Protein AF-A0A8J9SER1-F1 (afdb_monomer_lite)

pLDDT: mean 88.82, std 15.2, range [39.0, 98.69]

InterPro domains:
  IPR000594 THIF-type NAD/FAD binding fold [PF00899] (1-180)
  IPR035985 Ubiquitin-activating enzyme-like [SSF69572] (1-204)
  IPR045886 ThiF/MoeB/HesA family [PTHR43267] (1-206)

Structure (mmCIF, N/CA/C/O backbone):
data_AF-A0A8J9SER1-F1
#
_entry.id   AF-A0A8J9SER1-F1
#
loop_
_atom_site.group_PDB
_atom_site.id
_atom_site.type_symbol
_atom_site.label_atom_id
_atom_site.label_alt_id
_atom_site.label_comp_id
_atom_site.label_asym_id
_atom_site.label_entity_id
_atom_site.label_seq_id
_atom_site.pdbx_PDB_ins_code
_atom_site.Cartn_x
_atom_site.Cartn_y
_atom_site.Cartn_z
_atom_site.occupancy
_atom_site.B_iso_or_equiv
_atom_site.auth_seq_id
_atom_site.auth_comp_id
_atom_site.auth_asym_id
_atom_site.auth_atom_id
_atom_site.pdbx_PDB_model_num
ATOM 1 N N . ASP A 1 1 ? 3.839 -9.827 12.792 1.00 89.50 1 ASP A N 1
ATOM 2 C CA . ASP A 1 1 ? 4.914 -8.977 13.345 1.00 89.50 1 ASP A CA 1
ATOM 3 C C . ASP A 1 1 ? 4.554 -8.357 14.676 1.00 89.50 1 ASP A C 1
ATOM 5 O O . ASP A 1 1 ? 3.463 -7.801 14.823 1.00 89.50 1 ASP A O 1
ATOM 9 N N . ASP A 1 2 ? 5.548 -8.320 15.556 1.00 94.25 2 ASP A N 1
ATOM 10 C CA . ASP A 1 2 ? 5.519 -7.554 16.798 1.00 94.25 2 ASP A CA 1
ATOM 11 C C . ASP A 1 2 ? 6.187 -6.185 16.629 1.00 94.25 2 ASP A C 1
ATOM 13 O O . ASP A 1 2 ? 6.952 -5.936 15.691 1.00 94.25 2 ASP A O 1
ATOM 17 N N . ILE A 1 3 ? 5.876 -5.272 17.542 1.00 95.19 3 ILE A N 1
ATOM 18 C CA . ILE A 1 3 ? 6.452 -3.934 17.604 1.00 95.19 3 ILE A CA 1
ATOM 19 C C . ILE A 1 3 ? 7.896 -4.039 18.094 1.00 95.19 3 ILE A C 1
ATOM 21 O O . ILE A 1 3 ? 8.156 -4.447 19.226 1.00 95.19 3 ILE A O 1
ATOM 25 N N . CYS A 1 4 ? 8.843 -3.606 17.264 1.00 94.12 4 CYS A N 1
ATOM 26 C CA . CYS A 1 4 ? 10.255 -3.511 17.617 1.00 94.12 4 CYS A CA 1
ATOM 27 C C . CYS A 1 4 ? 10.642 -2.058 17.920 1.00 94.12 4 CYS A C 1
ATOM 29 O O . CYS A 1 4 ? 10.123 -1.125 17.305 1.00 94.12 4 CYS A O 1
ATOM 31 N N . ILE A 1 5 ? 11.617 -1.851 18.810 1.00 93.69 5 ILE A N 1
ATOM 32 C CA . ILE A 1 5 ? 12.165 -0.517 19.103 1.00 93.69 5 ILE A CA 1
ATOM 33 C C . ILE A 1 5 ? 12.707 0.183 17.846 1.00 93.69 5 ILE A C 1
ATOM 35 O O . ILE A 1 5 ? 12.578 1.401 17.713 1.00 93.69 5 ILE A O 1
ATOM 39 N N . SER A 1 6 ? 13.220 -0.574 16.869 1.00 90.00 6 SER A N 1
ATOM 40 C CA . SER A 1 6 ? 13.698 -0.020 15.597 1.00 90.00 6 SER A CA 1
ATOM 41 C C . SER A 1 6 ? 12.588 0.594 14.736 1.00 90.00 6 SER A C 1
ATOM 43 O O . SER A 1 6 ? 12.873 1.334 13.800 1.00 90.00 6 SER A O 1
ATOM 45 N N . ASN A 1 7 ? 11.312 0.337 15.040 1.00 94.00 7 ASN A N 1
ATOM 46 C CA . ASN A 1 7 ? 10.175 0.898 14.309 1.00 94.00 7 ASN A CA 1
ATOM 47 C C . ASN A 1 7 ? 9.866 2.363 14.684 1.00 94.00 7 ASN A C 1
ATOM 49 O O . ASN A 1 7 ? 9.121 3.028 13.961 1.00 94.00 7 ASN A O 1
ATOM 53 N N . THR A 1 8 ? 10.458 2.876 15.771 1.00 94.00 8 THR A N 1
ATOM 54 C CA . THR A 1 8 ? 10.171 4.199 16.367 1.00 94.00 8 THR A CA 1
ATOM 55 C C . THR A 1 8 ? 10.250 5.352 15.367 1.00 94.00 8 THR A C 1
ATOM 57 O O . THR A 1 8 ? 9.472 6.298 15.426 1.00 94.00 8 THR A O 1
ATOM 60 N N . ASN A 1 9 ? 11.160 5.278 14.397 1.00 91.56 9 ASN A N 1
ATOM 61 C CA . ASN A 1 9 ? 11.371 6.346 13.422 1.00 91.56 9 ASN A CA 1
ATOM 62 C C . ASN A 1 9 ? 10.300 6.427 12.316 1.00 91.56 9 ASN A C 1
ATOM 64 O O . ASN A 1 9 ? 10.379 7.335 11.486 1.00 91.56 9 ASN A O 1
ATOM 68 N N . ARG A 1 10 ? 9.357 5.473 12.230 1.00 93.94 10 ARG A N 1
ATOM 69 C CA . ARG A 1 10 ? 8.456 5.353 11.065 1.00 93.94 10 ARG A CA 1
ATOM 70 C C . ARG A 1 10 ? 7.082 4.725 11.305 1.00 93.94 10 ARG A C 1
ATOM 72 O O . ARG A 1 10 ? 6.280 4.719 10.378 1.00 93.94 10 ARG A O 1
ATOM 79 N N . GLN A 1 11 ? 6.797 4.166 12.482 1.00 96.50 11 GLN A N 1
ATOM 80 C CA . GLN A 1 11 ? 5.533 3.460 12.740 1.00 96.50 11 GLN A CA 1
ATOM 81 C C . GLN A 1 11 ? 4.790 4.077 13.925 1.00 96.50 11 GLN A C 1
ATOM 83 O O . GLN A 1 11 ? 5.311 4.161 15.031 1.00 96.50 11 GLN A O 1
ATOM 88 N N . VAL A 1 12 ? 3.546 4.499 13.684 1.00 96.75 12 VAL A N 1
ATOM 89 C CA . VAL A 1 12 ? 2.734 5.277 14.639 1.00 96.75 12 VAL A CA 1
ATOM 90 C C . VAL A 1 12 ? 2.366 4.513 15.917 1.00 96.75 12 VAL A C 1
ATOM 92 O O . VAL A 1 12 ? 2.086 5.129 16.940 1.00 96.75 12 VAL A O 1
ATOM 95 N N . HIS A 1 13 ? 2.358 3.181 15.870 1.00 95.94 13 HIS A N 1
ATOM 96 C CA . HIS A 1 13 ? 2.043 2.326 17.017 1.00 95.94 13 HIS A CA 1
ATOM 97 C C . HIS A 1 13 ? 3.242 2.103 17.953 1.00 95.94 13 HIS A C 1
ATOM 99 O O . HIS A 1 13 ? 3.093 1.466 18.992 1.00 95.94 13 HIS A O 1
ATOM 105 N N . THR A 1 14 ? 4.441 2.574 17.595 1.00 96.19 14 THR A N 1
ATOM 106 C CA . THR A 1 14 ? 5.655 2.339 18.382 1.00 96.19 14 THR A CA 1
ATOM 107 C C . THR A 1 14 ? 5.843 3.430 19.430 1.00 96.19 14 THR A C 1
ATOM 109 O O . THR A 1 14 ? 6.300 4.529 19.132 1.00 96.19 14 THR A O 1
ATOM 112 N N . LEU A 1 15 ? 5.516 3.093 20.674 1.00 95.94 15 LEU A N 1
ATOM 113 C CA . LEU A 1 15 ? 5.763 3.877 21.878 1.00 95.94 15 LEU A CA 1
ATOM 114 C C . LEU A 1 15 ? 6.632 3.048 22.831 1.00 95.94 15 LEU A C 1
ATOM 116 O O . LEU A 1 15 ? 6.725 1.826 22.701 1.00 95.94 15 LEU A O 1
ATOM 120 N N . SER A 1 16 ? 7.249 3.694 23.821 1.00 93.31 16 SER A N 1
ATOM 121 C CA . SER A 1 16 ? 8.116 3.013 24.796 1.00 93.31 16 SER A CA 1
ATOM 122 C C . SER A 1 16 ? 7.413 1.860 25.524 1.00 93.31 16 SER A C 1
ATOM 124 O O . SER A 1 16 ? 8.043 0.852 25.825 1.00 93.31 16 SER A O 1
ATOM 126 N N . ASN A 1 17 ? 6.105 1.975 25.760 1.00 95.88 17 ASN A N 1
ATOM 127 C CA . ASN A 1 17 ? 5.286 0.983 26.457 1.00 95.88 17 ASN A CA 1
ATOM 128 C C . ASN A 1 17 ? 4.594 -0.048 25.540 1.00 95.88 17 ASN A C 1
ATOM 130 O O . ASN A 1 17 ? 3.893 -0.923 26.054 1.00 95.88 17 ASN A O 1
ATOM 134 N N . THR A 1 18 ? 4.750 0.048 24.214 1.00 96.81 18 THR A N 1
ATOM 135 C CA . THR A 1 18 ? 4.115 -0.875 23.249 1.00 96.81 18 THR A CA 1
ATOM 136 C C . THR A 1 18 ? 5.095 -1.851 22.597 1.00 96.81 18 THR A C 1
ATOM 138 O O . THR A 1 18 ? 4.665 -2.773 21.905 1.00 96.81 18 THR A O 1
ATOM 141 N N . VAL A 1 19 ? 6.404 -1.704 22.833 1.00 96.75 19 VAL A N 1
ATOM 142 C CA . VAL A 1 19 ? 7.432 -2.636 22.337 1.00 96.75 19 VAL A CA 1
ATOM 143 C C . VAL A 1 19 ? 7.143 -4.065 22.815 1.00 96.75 19 VAL A C 1
ATOM 145 O O . VAL A 1 19 ? 6.830 -4.288 23.981 1.00 96.75 19 VAL A O 1
ATOM 148 N N . GLY A 1 20 ? 7.243 -5.031 21.897 1.00 95.88 20 GLY A N 1
ATOM 149 C CA . GLY A 1 20 ? 6.945 -6.447 22.135 1.00 95.88 20 GLY A CA 1
ATOM 150 C C . GLY A 1 20 ? 5.471 -6.834 21.969 1.00 95.88 20 GLY A C 1
ATOM 151 O O . GLY A 1 20 ? 5.161 -8.020 21.986 1.00 95.88 20 GLY A O 1
ATOM 152 N N . ARG A 1 21 ? 4.553 -5.875 21.781 1.00 96.81 21 ARG A N 1
ATOM 153 C CA . ARG A 1 21 ? 3.143 -6.173 21.474 1.00 96.81 21 ARG A CA 1
ATOM 154 C C . ARG A 1 21 ? 2.949 -6.458 19.987 1.00 96.81 21 ARG A C 1
ATOM 156 O O . ARG A 1 21 ? 3.699 -5.954 19.153 1.00 96.81 21 ARG A O 1
ATOM 163 N N . MET A 1 22 ? 1.889 -7.187 19.641 1.00 97.19 22 MET A N 1
ATOM 164 C CA . MET A 1 22 ? 1.502 -7.410 18.244 1.00 97.19 22 MET A CA 1
ATOM 165 C C . MET A 1 22 ? 1.066 -6.099 17.577 1.00 97.19 22 MET A C 1
ATOM 167 O O . MET A 1 22 ? 0.197 -5.389 18.092 1.00 97.19 22 MET A O 1
ATOM 171 N N . LYS A 1 23 ? 1.611 -5.802 16.387 1.00 97.69 23 LYS A N 1
ATOM 172 C CA . LYS A 1 23 ? 1.297 -4.559 15.651 1.00 97.69 23 LYS A CA 1
ATOM 173 C C . LYS A 1 23 ? -0.202 -4.405 15.378 1.00 97.69 23 LYS A C 1
ATOM 175 O O . LYS A 1 23 ? -0.749 -3.313 15.506 1.00 97.69 23 LYS A O 1
ATOM 180 N N . ILE A 1 24 ? -0.863 -5.499 14.999 1.00 97.50 24 ILE A N 1
ATOM 181 C CA . ILE A 1 24 ? -2.282 -5.498 14.615 1.00 97.50 24 ILE A CA 1
ATOM 182 C C . ILE A 1 24 ? -3.210 -5.208 15.804 1.00 97.50 24 ILE A C 1
ATOM 184 O O . ILE A 1 24 ? -4.196 -4.491 15.644 1.00 97.50 24 ILE A O 1
ATOM 188 N N . GLU A 1 25 ? -2.860 -5.687 16.999 1.00 98.00 25 GLU A N 1
ATOM 189 C CA . GLU A 1 25 ? -3.638 -5.456 18.220 1.00 98.00 25 GLU A CA 1
ATOM 190 C C . GLU A 1 25 ? -3.506 -4.005 18.692 1.00 98.00 25 GLU A C 1
ATOM 192 O O . GLU A 1 25 ? -4.505 -3.346 18.984 1.00 98.00 25 GLU A O 1
ATOM 197 N N . GLU A 1 26 ? -2.286 -3.460 18.689 1.00 98.00 26 GLU A N 1
ATOM 198 C CA . GLU A 1 26 ? -2.054 -2.061 19.068 1.00 98.00 26 GLU A CA 1
ATOM 199 C C . GLU A 1 26 ? -2.745 -1.098 18.087 1.00 98.00 26 GLU A C 1
ATOM 201 O O . GLU A 1 26 ? -3.361 -0.110 18.492 1.00 98.00 26 GLU A O 1
ATOM 206 N N . MET A 1 27 ? -2.741 -1.423 16.788 1.00 98.06 27 MET A N 1
ATOM 207 C CA . MET A 1 27 ? -3.492 -0.656 15.794 1.00 98.06 27 MET A CA 1
ATOM 208 C C . MET A 1 27 ? -5.009 -0.758 15.986 1.00 98.06 27 MET A C 1
ATOM 210 O O . MET A 1 27 ? -5.686 0.259 15.840 1.00 98.06 27 MET A O 1
ATOM 214 N N . LYS A 1 28 ? -5.558 -1.925 16.352 1.00 98.31 28 LYS A N 1
ATOM 215 C CA . LYS A 1 28 ? -6.987 -2.054 16.691 1.00 98.31 28 LYS A CA 1
ATOM 216 C C . LYS A 1 28 ? -7.359 -1.187 17.882 1.00 98.31 28 LYS A C 1
ATOM 218 O O . LYS A 1 28 ? -8.317 -0.426 17.789 1.00 98.31 28 LYS A O 1
ATOM 223 N N . SER A 1 29 ? -6.589 -1.278 18.965 1.00 98.00 29 SER A N 1
ATOM 224 C CA . SER A 1 29 ? -6.787 -0.467 20.169 1.00 98.00 29 SER A CA 1
ATOM 225 C C . SER A 1 29 ? -6.815 1.024 19.824 1.00 98.00 29 SER A C 1
ATOM 227 O O . SER A 1 29 ? -7.760 1.735 20.164 1.00 98.00 29 SER A O 1
ATOM 229 N N . ARG A 1 30 ? -5.841 1.481 19.026 1.00 98.12 30 ARG A N 1
ATOM 230 C CA . ARG A 1 30 ? -5.788 2.863 18.540 1.00 98.12 30 ARG A CA 1
ATOM 231 C C . ARG A 1 30 ? -7.012 3.247 17.703 1.00 98.12 30 ARG A C 1
ATOM 233 O O . ARG A 1 30 ? -7.550 4.330 17.905 1.00 98.12 30 ARG A O 1
ATOM 240 N N . LEU A 1 31 ? -7.438 2.404 16.760 1.00 98.19 31 LEU A N 1
ATOM 241 C CA . LEU A 1 31 ? -8.596 2.679 15.900 1.00 98.19 31 LEU A CA 1
ATOM 242 C C . LEU A 1 31 ? -9.898 2.781 16.705 1.00 98.19 31 LEU A C 1
ATOM 244 O O . LEU A 1 31 ? -10.676 3.699 16.465 1.00 98.19 31 LEU A O 1
ATOM 248 N N . LEU A 1 32 ? -10.102 1.899 17.686 1.00 98.38 32 LEU A N 1
ATOM 249 C CA . LEU A 1 32 ? -11.264 1.950 18.581 1.00 98.38 32 LEU A CA 1
ATOM 250 C C . LEU A 1 32 ? -11.212 3.152 19.533 1.00 98.38 32 LEU A C 1
ATOM 252 O O . LEU A 1 32 ? -12.251 3.713 19.863 1.00 98.38 32 LEU A O 1
ATOM 256 N N . GLY A 1 33 ? -10.013 3.602 19.914 1.00 98.12 33 GLY A N 1
ATOM 257 C CA . GLY A 1 33 ? -9.829 4.866 20.631 1.00 98.12 33 GLY A CA 1
ATOM 258 C C . GLY A 1 33 ? -10.170 6.110 19.797 1.00 98.12 33 GLY A C 1
ATOM 259 O O . GLY A 1 33 ? -10.470 7.154 20.367 1.00 98.12 33 GLY A O 1
ATOM 260 N N . ILE A 1 34 ? -10.138 6.013 18.462 1.00 98.25 34 ILE A N 1
ATOM 261 C CA . ILE A 1 34 ? -10.552 7.087 17.542 1.00 98.25 34 ILE A CA 1
ATOM 262 C C . ILE A 1 34 ? -12.061 7.026 17.279 1.00 98.25 34 ILE A C 1
ATOM 264 O O . ILE A 1 34 ? -12.731 8.055 17.306 1.00 98.25 34 ILE A O 1
ATOM 268 N N . ASN A 1 35 ? -12.587 5.835 16.990 1.00 98.38 35 ASN A N 1
ATOM 269 C CA . ASN A 1 35 ? -14.005 5.602 16.751 1.00 98.38 35 ASN A CA 1
ATOM 270 C C . ASN A 1 35 ? -14.423 4.246 17.352 1.00 98.38 35 ASN A C 1
ATOM 272 O O . ASN A 1 35 ? -14.141 3.211 16.737 1.00 98.38 35 ASN A O 1
ATOM 276 N N . PRO A 1 36 ? -15.117 4.240 18.505 1.00 98.19 36 PRO A N 1
ATOM 277 C CA . PRO A 1 36 ? -15.569 3.013 19.163 1.00 98.19 36 PRO A CA 1
ATOM 278 C C . PRO A 1 36 ? -16.525 2.162 18.321 1.00 98.19 36 PRO A C 1
ATOM 280 O O . PRO A 1 36 ? -16.550 0.944 18.479 1.00 98.19 36 PRO A O 1
ATOM 283 N N . ASP A 1 37 ? -17.262 2.780 17.395 1.00 98.31 37 ASP A N 1
ATOM 284 C CA . ASP A 1 37 ? -18.238 2.097 16.538 1.00 98.31 37 ASP A CA 1
ATOM 285 C C . ASP A 1 37 ? -17.592 1.470 15.287 1.00 98.31 37 ASP A C 1
ATOM 287 O O . ASP A 1 37 ? -18.261 0.848 14.458 1.00 98.31 37 ASP A O 1
ATOM 291 N N . CYS A 1 38 ? -16.277 1.637 15.108 1.00 97.88 38 CYS A N 1
ATOM 292 C CA . CYS A 1 38 ? -15.554 1.064 13.980 1.00 97.88 38 CYS A CA 1
ATOM 293 C C . CYS A 1 38 ? -15.452 -0.463 14.107 1.00 97.88 38 CYS A C 1
ATOM 295 O O . CYS A 1 38 ? -14.881 -0.989 15.063 1.00 97.88 38 CYS A O 1
ATOM 297 N N . ASN A 1 39 ? -15.925 -1.195 13.095 1.00 96.69 39 ASN A N 1
ATOM 298 C CA . ASN A 1 39 ? -15.724 -2.640 13.034 1.00 96.69 39 ASN A CA 1
ATOM 299 C C . ASN A 1 39 ? -14.311 -2.974 12.526 1.00 96.69 39 ASN A C 1
ATOM 301 O O . ASN A 1 39 ? -14.013 -2.825 11.339 1.00 96.69 39 ASN A O 1
ATOM 305 N N . VAL A 1 40 ? -13.450 -3.465 13.421 1.00 97.25 40 VAL A N 1
ATOM 306 C CA . VAL A 1 40 ? -12.064 -3.843 13.112 1.00 97.25 40 VAL A CA 1
ATOM 307 C C . VAL A 1 40 ? -11.880 -5.355 13.234 1.00 97.25 40 VAL A C 1
ATOM 309 O O . VAL A 1 40 ? -11.864 -5.916 14.334 1.00 97.25 40 VAL A O 1
ATOM 312 N N . THR A 1 41 ? -11.679 -6.007 12.088 1.00 96.12 41 THR A N 1
ATOM 313 C CA . THR A 1 41 ? -11.335 -7.433 11.998 1.00 96.12 41 THR A CA 1
ATOM 314 C C . THR A 1 41 ? -9.825 -7.599 11.881 1.00 96.12 41 THR A C 1
ATOM 316 O O . THR A 1 41 ? -9.193 -6.957 11.043 1.00 96.12 41 THR A O 1
ATOM 319 N N . LEU A 1 42 ? -9.249 -8.468 12.711 1.00 96.50 42 LEU A N 1
ATOM 320 C CA . LEU A 1 42 ? -7.822 -8.772 12.695 1.00 96.50 42 LEU A CA 1
ATOM 321 C C . LEU A 1 42 ? -7.568 -10.110 12.023 1.00 96.50 42 LEU A C 1
ATOM 323 O O . LEU A 1 42 ? -8.258 -11.092 12.288 1.00 96.50 42 LEU A O 1
ATOM 327 N N . ILE A 1 43 ? -6.543 -10.141 11.179 1.00 94.75 43 ILE A N 1
ATOM 328 C CA . ILE A 1 43 ? -6.008 -11.373 10.617 1.00 94.75 43 ILE A CA 1
ATOM 329 C C . ILE A 1 43 ? -4.536 -11.420 10.977 1.00 94.75 43 ILE A C 1
ATOM 331 O O . ILE A 1 43 ? -3.742 -10.621 10.482 1.00 94.75 43 ILE A O 1
ATOM 335 N N . HIS A 1 44 ? -4.190 -12.351 11.857 1.00 94.69 44 HIS A N 1
ATOM 336 C CA . HIS A 1 44 ? -2.805 -12.623 12.195 1.00 94.69 44 HIS A CA 1
ATOM 337 C C . HIS A 1 44 ? -2.232 -13.650 11.216 1.00 94.69 44 HIS A C 1
ATOM 339 O O . HIS A 1 44 ? -2.152 -14.834 11.523 1.00 94.69 44 HIS A O 1
ATOM 345 N N . ASP A 1 45 ? -1.911 -13.188 10.010 1.00 93.19 45 ASP A N 1
ATOM 346 C CA . ASP A 1 45 ? -1.321 -14.007 8.953 1.00 93.19 45 ASP A CA 1
ATOM 347 C C . ASP A 1 45 ? -0.541 -13.116 7.974 1.00 93.19 45 ASP A C 1
ATOM 349 O O . ASP A 1 45 ? -0.798 -11.912 7.875 1.00 93.19 45 ASP A O 1
ATOM 353 N N . PHE A 1 46 ? 0.402 -13.700 7.242 1.00 91.56 46 PHE A N 1
ATOM 354 C CA . PHE A 1 46 ? 1.077 -13.028 6.135 1.00 91.56 46 PHE A CA 1
ATOM 355 C C . PHE A 1 46 ? 0.357 -13.336 4.829 1.00 91.56 46 PHE A C 1
ATOM 357 O O . PHE A 1 46 ? -0.143 -14.434 4.635 1.00 91.56 46 PHE A O 1
ATOM 364 N N . VAL A 1 47 ? 0.318 -12.386 3.896 1.00 93.06 47 VAL A N 1
ATOM 365 C CA . VAL A 1 47 ? -0.228 -12.662 2.561 1.00 93.06 47 VAL A CA 1
ATOM 366 C C . VAL A 1 47 ? 0.818 -13.407 1.736 1.00 93.06 47 VAL A C 1
ATOM 368 O O . VAL A 1 47 ? 1.911 -12.893 1.524 1.00 93.06 47 VAL A O 1
ATOM 371 N N . GLY A 1 48 ? 0.462 -14.578 1.223 1.00 90.44 48 GLY A N 1
ATOM 372 C CA . GLY A 1 48 ? 1.276 -15.422 0.355 1.00 90.44 48 GLY A CA 1
ATOM 373 C C . GLY A 1 48 ? 0.500 -15.896 -0.875 1.00 90.44 48 GLY A C 1
ATOM 374 O O . GLY A 1 48 ? -0.711 -15.709 -0.995 1.00 90.44 48 GLY A O 1
ATOM 375 N N . LEU A 1 49 ? 1.205 -16.501 -1.834 1.00 88.12 49 LEU A N 1
ATOM 376 C CA . LEU A 1 49 ? 0.581 -17.057 -3.045 1.00 88.12 49 LEU A CA 1
ATOM 377 C C . LEU A 1 49 ? -0.391 -18.203 -2.719 1.00 88.12 49 LEU A C 1
ATOM 379 O O . LEU A 1 49 ? -1.418 -18.363 -3.374 1.00 88.12 49 LEU A O 1
ATOM 383 N N . ASP A 1 50 ? -0.044 -18.994 -1.717 1.00 92.31 50 ASP A N 1
ATOM 384 C CA . ASP A 1 50 ? -0.775 -20.153 -1.227 1.00 92.31 50 ASP A CA 1
ATOM 385 C C . ASP A 1 50 ? -2.049 -19.776 -0.460 1.00 92.31 50 ASP A C 1
ATOM 387 O O . ASP A 1 50 ? -3.081 -20.413 -0.668 1.00 92.31 50 ASP A O 1
ATOM 391 N N . ASN A 1 51 ? -2.024 -18.714 0.352 1.00 94.12 51 ASN A N 1
ATOM 392 C CA . ASN A 1 51 ? -3.155 -18.367 1.221 1.00 94.12 51 ASN A CA 1
ATOM 393 C C . ASN A 1 51 ? -4.001 -17.161 0.763 1.00 94.12 51 ASN A C 1
ATOM 395 O O . ASN A 1 51 ? -5.116 -16.991 1.256 1.00 94.12 51 ASN A O 1
ATOM 399 N N . VAL A 1 52 ? -3.559 -16.335 -0.201 1.00 94.00 52 VAL A N 1
ATOM 400 C CA . VAL A 1 52 ? -4.282 -15.096 -0.575 1.00 94.00 52 VAL A CA 1
ATOM 401 C C . VAL A 1 52 ? -5.738 -15.354 -0.975 1.00 94.00 52 VAL A C 1
ATOM 403 O O . VAL A 1 52 ? -6.630 -14.557 -0.682 1.00 94.00 52 VAL A O 1
ATOM 406 N N . ASN A 1 53 ? -6.009 -16.490 -1.621 1.00 92.06 53 ASN A N 1
ATOM 407 C CA . ASN A 1 53 ? -7.363 -16.847 -2.022 1.00 92.06 53 ASN A CA 1
ATOM 408 C C . ASN A 1 53 ? -8.260 -17.180 -0.825 1.00 92.06 53 ASN A C 1
ATOM 410 O O . ASN A 1 53 ? -9.410 -16.741 -0.809 1.00 92.06 53 ASN A O 1
ATOM 414 N N . GLU A 1 54 ? -7.731 -17.912 0.154 1.00 94.25 54 GLU A N 1
ATOM 415 C CA . GLU A 1 54 ? -8.413 -18.247 1.406 1.00 94.25 54 GLU A CA 1
ATOM 416 C C . GLU A 1 54 ? -8.660 -16.987 2.245 1.00 94.25 54 GLU A C 1
ATOM 418 O O . GLU A 1 54 ? -9.764 -16.777 2.745 1.00 94.25 54 GLU A O 1
ATOM 423 N N . LEU A 1 55 ? -7.678 -16.083 2.319 1.00 94.44 55 LEU A N 1
ATOM 424 C CA . LEU A 1 55 ? -7.815 -14.806 3.021 1.00 94.44 55 LEU A CA 1
ATOM 425 C C . LEU A 1 55 ? -9.005 -13.992 2.494 1.00 94.44 55 LEU A C 1
ATOM 427 O O . LEU A 1 55 ? -9.823 -13.519 3.283 1.00 94.44 55 LEU A O 1
ATOM 431 N N . PHE A 1 56 ? -9.168 -13.893 1.169 1.00 94.00 56 PHE A N 1
ATOM 432 C CA . PHE A 1 56 ? -10.338 -13.238 0.572 1.00 94.00 56 PHE A CA 1
ATOM 433 C C . PHE A 1 56 ? -11.659 -13.977 0.832 1.00 94.00 56 PHE A C 1
ATOM 435 O O . PHE A 1 56 ? -12.704 -13.335 0.885 1.00 94.00 56 PHE A O 1
ATOM 442 N N . GLN A 1 57 ? -11.651 -15.304 0.992 1.00 92.44 57 GLN A N 1
ATOM 443 C CA . GLN A 1 57 ? -12.860 -16.043 1.378 1.00 92.44 57 GLN A CA 1
ATOM 444 C C . GLN A 1 57 ? -13.254 -15.733 2.825 1.00 92.44 57 GLN A C 1
ATOM 446 O O . GLN A 1 57 ? -14.431 -15.521 3.103 1.00 92.44 57 GLN A O 1
ATOM 451 N N . ARG A 1 58 ? -12.270 -15.637 3.727 1.00 92.88 58 ARG A N 1
ATOM 452 C CA . ARG A 1 58 ? -12.477 -15.344 5.152 1.00 92.88 58 ARG A CA 1
ATOM 453 C C . ARG A 1 58 ? -13.008 -13.932 5.403 1.00 92.88 58 ARG A C 1
ATOM 455 O O . ARG A 1 58 ? -13.871 -13.763 6.257 1.00 92.88 58 ARG A O 1
ATOM 462 N N . ILE A 1 59 ? -12.514 -12.925 4.676 1.00 91.50 59 ILE A N 1
ATOM 463 C CA . ILE A 1 59 ? -12.938 -11.518 4.859 1.00 91.50 59 ILE A CA 1
ATOM 464 C C . ILE A 1 59 ? -14.102 -11.092 3.962 1.00 91.50 59 ILE A C 1
ATOM 466 O O . ILE A 1 59 ? -14.647 -10.002 4.133 1.00 91.50 59 ILE A O 1
ATOM 470 N N . GLY A 1 60 ? -14.452 -11.908 2.969 1.00 91.88 60 GLY A N 1
ATOM 471 C CA . GLY A 1 60 ? -15.380 -11.523 1.914 1.00 91.88 60 GLY A CA 1
ATOM 472 C C . GLY A 1 60 ? -14.785 -10.510 0.929 1.00 91.88 60 GLY A C 1
ATOM 473 O O . GLY A 1 60 ? -13.573 -10.396 0.741 1.00 91.88 60 GLY A O 1
ATOM 474 N N . ARG A 1 61 ? -15.658 -9.775 0.232 1.00 93.94 61 ARG A N 1
ATOM 475 C CA . ARG A 1 61 ? -15.253 -8.809 -0.798 1.00 93.94 61 ARG A CA 1
ATOM 476 C C . ARG A 1 61 ? -15.143 -7.396 -0.204 1.00 93.94 61 ARG A C 1
ATOM 478 O O . ARG A 1 61 ? -16.182 -6.767 -0.010 1.00 93.94 61 ARG A O 1
ATOM 485 N N . PRO A 1 62 ? -13.933 -6.849 0.014 1.00 95.69 62 PRO A N 1
ATOM 486 C CA . PRO A 1 62 ? -13.784 -5.458 0.428 1.00 95.69 62 PRO A CA 1
ATOM 487 C C . PRO A 1 62 ? -14.126 -4.482 -0.709 1.00 95.69 62 PRO A C 1
ATOM 489 O O . PRO A 1 62 ? -13.977 -4.799 -1.894 1.00 95.69 62 PRO A O 1
ATOM 492 N N . SER A 1 63 ? -14.524 -3.260 -0.345 1.00 96.06 63 SER A N 1
ATOM 493 C CA . SER A 1 63 ? -14.754 -2.159 -1.297 1.00 96.06 63 SER A CA 1
ATOM 494 C C . SER A 1 63 ? -13.473 -1.730 -2.016 1.00 96.06 63 SER A C 1
ATOM 496 O O . SER A 1 63 ? -13.508 -1.373 -3.193 1.00 96.06 63 SER A O 1
ATOM 498 N N . ALA A 1 64 ? -12.343 -1.764 -1.308 1.00 97.69 64 ALA A N 1
ATOM 499 C CA . ALA A 1 64 ? -11.011 -1.498 -1.833 1.00 97.69 64 ALA A CA 1
ATOM 500 C C . ALA A 1 64 ? -9.941 -2.123 -0.921 1.00 97.69 64 ALA A C 1
ATOM 502 O O . ALA A 1 64 ? -10.206 -2.403 0.248 1.00 97.69 64 ALA A O 1
ATOM 503 N N . VAL A 1 65 ? -8.730 -2.298 -1.446 1.00 98.00 65 VAL A N 1
ATOM 504 C CA . VAL A 1 65 ? -7.548 -2.769 -0.710 1.00 98.00 65 VAL A CA 1
ATOM 505 C C . VAL A 1 65 ? -6.472 -1.681 -0.706 1.00 98.00 65 VAL A C 1
ATOM 507 O O . VAL A 1 65 ? -6.183 -1.083 -1.745 1.00 98.00 65 VAL A O 1
ATOM 510 N N . LEU A 1 66 ? -5.860 -1.443 0.456 1.00 98.44 66 LEU A N 1
ATOM 511 C CA . LEU A 1 66 ? -4.628 -0.667 0.593 1.00 98.44 66 LEU A CA 1
ATOM 512 C C . LEU A 1 66 ? -3.484 -1.641 0.866 1.00 98.44 66 LEU A C 1
ATOM 514 O O . LEU A 1 66 ? -3.451 -2.294 1.904 1.00 98.44 66 LEU A O 1
ATOM 518 N N . ASP A 1 67 ? -2.553 -1.741 -0.072 1.00 98.44 67 ASP A N 1
ATOM 519 C CA . ASP A 1 67 ? -1.400 -2.623 0.021 1.00 98.44 67 ASP A CA 1
ATOM 520 C C . ASP A 1 67 ? -0.151 -1.855 0.488 1.00 98.44 67 ASP A C 1
ATOM 522 O O . ASP A 1 67 ? 0.451 -1.084 -0.265 1.00 98.44 67 ASP A O 1
ATOM 526 N N . ALA A 1 68 ? 0.254 -2.120 1.731 1.00 97.31 68 ALA A N 1
ATOM 527 C CA . ALA A 1 68 ? 1.460 -1.591 2.369 1.00 97.31 68 ALA A CA 1
ATOM 528 C C . ALA A 1 68 ? 2.518 -2.681 2.655 1.00 97.31 68 ALA A C 1
ATOM 530 O O . ALA A 1 68 ? 3.337 -2.522 3.557 1.00 97.31 68 ALA A O 1
ATOM 531 N N . ILE A 1 69 ? 2.498 -3.790 1.903 1.00 96.56 69 ILE A N 1
ATOM 532 C CA . ILE A 1 69 ? 3.459 -4.897 2.036 1.00 96.56 69 ILE A CA 1
ATOM 533 C C . ILE A 1 69 ? 4.833 -4.481 1.490 1.00 96.56 69 ILE A C 1
ATOM 535 O O . ILE A 1 69 ? 4.915 -3.878 0.415 1.00 96.56 69 ILE A O 1
ATOM 539 N N . ASP A 1 70 ? 5.908 -4.836 2.191 1.00 93.31 70 ASP A N 1
ATOM 540 C CA . ASP A 1 70 ? 7.303 -4.577 1.810 1.00 93.31 70 ASP A CA 1
ATOM 541 C C . ASP A 1 70 ? 7.963 -5.735 1.029 1.00 93.31 70 ASP A C 1
ATOM 543 O O . ASP A 1 70 ? 8.935 -5.516 0.301 1.00 93.31 70 ASP A O 1
ATOM 547 N N . GLY A 1 71 ? 7.410 -6.947 1.107 1.00 93.81 71 GLY A N 1
ATOM 548 C CA . GLY A 1 71 ? 7.797 -8.119 0.316 1.00 93.81 71 GLY A CA 1
ATOM 549 C C . GLY A 1 71 ? 7.255 -8.102 -1.119 1.00 93.81 71 GLY A C 1
ATOM 550 O O . GLY A 1 71 ? 6.051 -8.076 -1.358 1.00 93.81 71 GLY A O 1
ATOM 551 N N . SER A 1 72 ? 8.140 -8.120 -2.123 1.00 94.19 72 SER A N 1
ATOM 552 C CA . SER A 1 72 ? 7.736 -7.964 -3.535 1.00 94.19 72 SER A CA 1
ATOM 553 C C . SER A 1 72 ? 6.896 -9.117 -4.111 1.00 94.19 72 SER A C 1
ATOM 555 O O . SER A 1 72 ? 6.144 -8.892 -5.063 1.00 94.19 72 SER A O 1
ATOM 557 N N . ASN A 1 73 ? 7.016 -10.337 -3.574 1.00 94.75 73 ASN A N 1
ATOM 558 C CA . ASN A 1 73 ? 6.304 -11.513 -4.088 1.00 94.75 73 ASN A CA 1
ATOM 559 C C . ASN A 1 73 ? 4.885 -11.584 -3.521 1.00 94.75 73 ASN A C 1
ATOM 561 O O . ASN A 1 73 ? 3.929 -11.772 -4.270 1.00 94.75 73 ASN A O 1
ATOM 565 N N . GLU A 1 74 ? 4.769 -11.358 -2.219 1.00 96.50 74 GLU A N 1
ATOM 566 C CA . GLU A 1 74 ? 3.544 -11.240 -1.432 1.00 96.50 74 GLU A CA 1
ATOM 567 C C . GLU A 1 74 ? 2.679 -10.110 -1.999 1.00 96.50 74 GLU A C 1
ATOM 569 O O . GLU A 1 74 ? 1.496 -10.281 -2.296 1.00 96.50 74 GLU A O 1
ATOM 574 N N . LYS A 1 75 ? 3.324 -8.976 -2.285 1.00 97.56 75 LYS A N 1
ATOM 575 C CA . LYS A 1 75 ? 2.731 -7.830 -2.970 1.00 97.56 75 LYS A CA 1
ATOM 576 C C . LYS A 1 75 ? 2.178 -8.191 -4.345 1.00 97.56 75 LYS A C 1
ATOM 578 O O . LYS A 1 75 ? 1.033 -7.879 -4.661 1.00 97.56 75 LYS A O 1
ATOM 583 N N . ALA A 1 76 ? 2.963 -8.885 -5.169 1.00 97.56 76 ALA A N 1
ATOM 584 C CA . ALA A 1 76 ? 2.505 -9.326 -6.484 1.00 97.56 76 ALA A CA 1
ATOM 585 C C . ALA A 1 76 ? 1.326 -10.315 -6.384 1.00 97.56 76 ALA A C 1
ATOM 587 O O . ALA A 1 76 ? 0.385 -10.204 -7.170 1.00 97.56 76 ALA A O 1
ATOM 588 N N . ALA A 1 77 ? 1.344 -11.232 -5.411 1.00 97.56 77 ALA A N 1
ATOM 589 C CA . ALA A 1 77 ? 0.248 -12.168 -5.157 1.00 97.56 77 ALA A CA 1
ATOM 590 C C . ALA A 1 77 ? -1.049 -11.437 -4.774 1.00 97.56 77 ALA A C 1
ATOM 592 O O . ALA A 1 77 ? -2.096 -11.689 -5.376 1.00 97.56 77 ALA A O 1
ATOM 593 N N . LEU A 1 78 ? -0.975 -10.470 -3.851 1.00 98.19 78 LEU A N 1
ATOM 594 C CA . LEU A 1 78 ? -2.118 -9.646 -3.450 1.00 98.19 78 LEU A CA 1
ATOM 595 C C . LEU A 1 78 ? -2.707 -8.868 -4.632 1.00 98.19 78 LEU A C 1
ATOM 597 O O . LEU A 1 78 ? -3.921 -8.885 -4.850 1.00 98.19 78 LEU A O 1
ATOM 601 N N . LEU A 1 79 ? -1.858 -8.204 -5.419 1.00 98.12 79 LEU A N 1
ATOM 602 C CA . LEU A 1 79 ? -2.297 -7.410 -6.567 1.00 98.12 79 LEU A CA 1
ATOM 603 C C . LEU A 1 79 ? -2.930 -8.274 -7.662 1.00 98.12 79 LEU A C 1
ATOM 605 O O . LEU A 1 79 ? -3.963 -7.894 -8.218 1.00 98.12 79 LEU A O 1
ATOM 609 N N . ALA A 1 80 ? -2.362 -9.447 -7.946 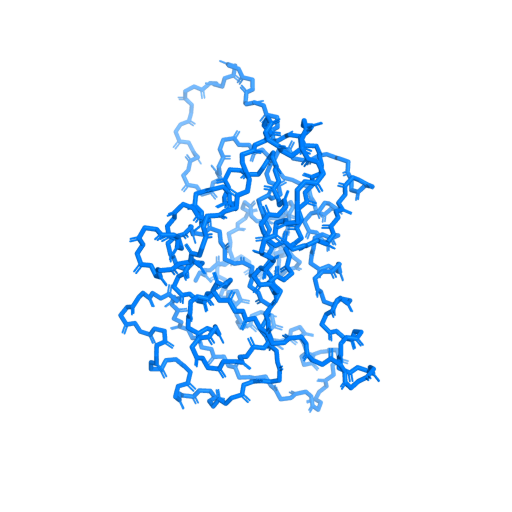1.00 97.38 80 ALA A N 1
ATOM 610 C CA . ALA A 1 80 ? -2.953 -10.400 -8.878 1.00 97.38 80 ALA A CA 1
ATOM 611 C C . ALA A 1 80 ? -4.326 -10.890 -8.389 1.00 97.38 80 ALA A C 1
ATOM 613 O O . ALA A 1 80 ? -5.296 -10.847 -9.148 1.00 97.38 80 ALA A O 1
ATOM 614 N N . ALA A 1 81 ? -4.440 -11.246 -7.106 1.00 97.06 81 ALA A N 1
ATOM 615 C CA . ALA A 1 81 ? -5.696 -11.682 -6.504 1.00 97.06 81 ALA A CA 1
ATOM 616 C C . ALA A 1 81 ? -6.780 -10.590 -6.536 1.00 97.06 81 ALA A C 1
ATOM 618 O O . ALA A 1 81 ? -7.951 -10.898 -6.785 1.00 97.06 81 ALA A O 1
ATOM 619 N N . CYS A 1 82 ? -6.400 -9.321 -6.336 1.00 97.69 82 CYS A N 1
ATOM 620 C CA . CYS A 1 82 ? -7.297 -8.174 -6.487 1.00 97.69 82 CYS A CA 1
ATOM 621 C C . CYS A 1 82 ? -7.780 -8.021 -7.935 1.00 97.69 82 CYS A C 1
ATOM 623 O O . CYS A 1 82 ? -8.965 -7.779 -8.160 1.00 97.69 82 CYS A O 1
ATOM 625 N N . VAL A 1 83 ? -6.893 -8.203 -8.921 1.00 97.25 83 VAL A N 1
ATOM 626 C CA . VAL A 1 83 ? -7.247 -8.156 -10.350 1.00 97.25 83 VAL A CA 1
ATOM 627 C C . VAL A 1 83 ? -8.224 -9.259 -10.733 1.00 97.25 83 VAL A C 1
ATOM 629 O O . VAL A 1 83 ? -9.248 -8.962 -11.348 1.00 97.25 83 VAL A O 1
ATOM 632 N N . ASP A 1 84 ? -7.970 -10.499 -10.319 1.00 95.88 84 ASP A N 1
ATOM 633 C CA . ASP A 1 84 ? -8.867 -11.628 -10.599 1.00 95.88 84 ASP A CA 1
ATOM 634 C C . ASP A 1 84 ? -10.265 -11.415 -10.024 1.00 95.88 84 ASP A C 1
ATOM 636 O O . ASP A 1 84 ? -11.273 -11.740 -10.652 1.00 95.88 84 ASP A O 1
ATOM 640 N N . ARG A 1 85 ? -10.334 -10.781 -8.854 1.00 96.44 85 ARG A N 1
ATOM 641 C CA . ARG A 1 85 ? -11.591 -10.468 -8.171 1.00 96.44 85 ARG A CA 1
ATOM 642 C C . ARG A 1 85 ? -12.183 -9.129 -8.582 1.00 96.44 85 ARG A C 1
ATOM 644 O O . ARG A 1 85 ? -13.265 -8.795 -8.107 1.00 96.44 85 ARG A O 1
ATOM 651 N N . ARG A 1 86 ? -11.525 -8.343 -9.439 1.00 96.50 86 ARG A N 1
ATOM 652 C CA . ARG A 1 86 ? -11.949 -6.975 -9.787 1.00 96.50 86 ARG A CA 1
ATOM 653 C C . ARG A 1 86 ? -12.153 -6.099 -8.542 1.00 96.50 86 ARG A C 1
ATOM 655 O O . ARG A 1 86 ? -13.148 -5.381 -8.447 1.00 96.50 86 ARG A O 1
ATOM 662 N N . ILE A 1 87 ? -11.271 -6.220 -7.552 1.00 97.62 87 ILE A N 1
ATOM 663 C CA . ILE A 1 87 ? -11.280 -5.417 -6.324 1.00 97.62 87 ILE A CA 1
ATOM 664 C C . ILE A 1 87 ? -10.346 -4.218 -6.535 1.00 97.62 87 ILE A C 1
ATOM 666 O O . ILE A 1 87 ? -9.177 -4.430 -6.857 1.00 97.62 87 ILE A O 1
ATOM 670 N N . PRO A 1 88 ? -10.822 -2.971 -6.375 1.00 98.00 88 PRO A N 1
ATOM 671 C CA . PRO A 1 88 ? -9.975 -1.781 -6.422 1.00 98.00 88 PRO A CA 1
ATOM 672 C C . PRO A 1 88 ? -8.818 -1.878 -5.432 1.00 98.00 88 PRO A C 1
ATOM 674 O O . PRO A 1 88 ? -9.020 -2.241 -4.275 1.00 98.00 88 PRO A O 1
ATOM 677 N N . VAL A 1 89 ? -7.610 -1.527 -5.866 1.00 98.44 89 VAL A N 1
ATOM 678 C CA . VAL A 1 89 ? -6.419 -1.610 -5.017 1.00 98.44 89 VAL A CA 1
ATOM 679 C C . VAL A 1 89 ? -5.492 -0.419 -5.232 1.00 98.44 89 VAL A C 1
ATOM 681 O O . VAL A 1 89 ? -5.270 0.023 -6.365 1.00 98.44 89 VAL A O 1
ATOM 684 N N . VAL A 1 90 ? -4.958 0.097 -4.126 1.00 98.69 90 VAL A N 1
ATOM 685 C CA . VAL A 1 90 ? -3.878 1.086 -4.098 1.00 98.69 90 VAL A CA 1
ATOM 686 C C . VAL A 1 90 ? -2.673 0.445 -3.425 1.00 98.69 90 VAL A C 1
ATOM 688 O O . VAL A 1 90 ? -2.759 0.025 -2.276 1.00 98.69 90 VAL A O 1
ATOM 691 N N . THR A 1 91 ? -1.555 0.368 -4.137 1.00 98.69 91 THR A N 1
ATOM 692 C CA . THR A 1 91 ? -0.288 -0.152 -3.619 1.00 98.69 91 THR A CA 1
ATOM 693 C C . THR A 1 91 ? 0.644 0.977 -3.212 1.00 98.69 91 THR A C 1
ATOM 695 O O . THR A 1 91 ? 0.691 2.029 -3.841 1.00 98.69 91 THR A O 1
ATOM 698 N N . VAL A 1 92 ? 1.454 0.729 -2.193 1.00 98.25 92 VAL A N 1
ATOM 699 C CA . VAL A 1 92 ? 2.492 1.639 -1.709 1.00 98.25 92 VAL A CA 1
ATOM 700 C C . VAL A 1 92 ? 3.870 1.075 -2.061 1.00 98.25 92 VAL A C 1
ATOM 702 O O . VAL A 1 92 ? 4.094 -0.131 -1.949 1.00 98.25 92 VAL A O 1
ATOM 705 N N . GLY A 1 93 ? 4.762 1.931 -2.553 1.00 96.88 93 GLY A N 1
ATOM 706 C CA . GLY A 1 93 ? 6.153 1.617 -2.865 1.00 96.88 93 GLY A CA 1
ATOM 707 C C . GLY A 1 93 ? 7.086 1.672 -1.653 1.00 96.88 93 GLY A C 1
ATOM 708 O O . GLY A 1 93 ? 6.654 1.784 -0.506 1.00 96.88 93 GLY A O 1
ATOM 709 N N . GLY A 1 94 ? 8.389 1.577 -1.906 1.00 94.50 94 GLY A N 1
ATOM 710 C CA . GLY A 1 94 ? 9.417 1.597 -0.872 1.00 94.50 94 GLY A CA 1
ATOM 711 C C . GLY A 1 94 ? 9.829 3.017 -0.483 1.00 94.50 94 GLY A C 1
ATOM 712 O O . GLY A 1 94 ? 10.462 3.718 -1.267 1.00 94.50 94 GLY A O 1
ATOM 713 N N . ALA A 1 95 ? 9.572 3.408 0.765 1.00 92.75 95 ALA A N 1
ATOM 714 C CA . ALA A 1 95 ? 9.930 4.727 1.303 1.00 92.75 95 ALA A CA 1
ATOM 715 C C . ALA A 1 95 ? 11.365 4.823 1.876 1.00 92.75 95 ALA A C 1
ATOM 717 O O . ALA A 1 95 ? 11.756 5.863 2.408 1.00 92.75 95 ALA A O 1
ATOM 718 N N . ALA A 1 96 ? 12.151 3.744 1.818 1.00 90.00 96 ALA A N 1
ATOM 719 C CA . ALA A 1 96 ? 13.514 3.719 2.349 1.00 90.00 96 ALA A CA 1
ATOM 720 C C . ALA A 1 96 ? 14.465 4.589 1.514 1.00 90.00 96 ALA A C 1
ATOM 722 O O . ALA A 1 96 ? 14.470 4.511 0.288 1.00 90.00 96 ALA A O 1
ATOM 723 N N . GLY A 1 97 ? 15.279 5.412 2.180 1.00 89.94 97 GLY A N 1
ATOM 724 C CA . GLY A 1 97 ? 16.220 6.328 1.529 1.00 89.94 97 GLY A CA 1
ATOM 725 C C . GLY A 1 97 ? 15.576 7.537 0.839 1.00 89.94 97 GLY A C 1
ATOM 726 O O . GLY A 1 97 ? 16.291 8.279 0.169 1.00 89.94 97 GLY A O 1
ATOM 727 N N . ILE A 1 98 ? 14.264 7.737 0.999 1.00 92.19 98 ILE A N 1
ATOM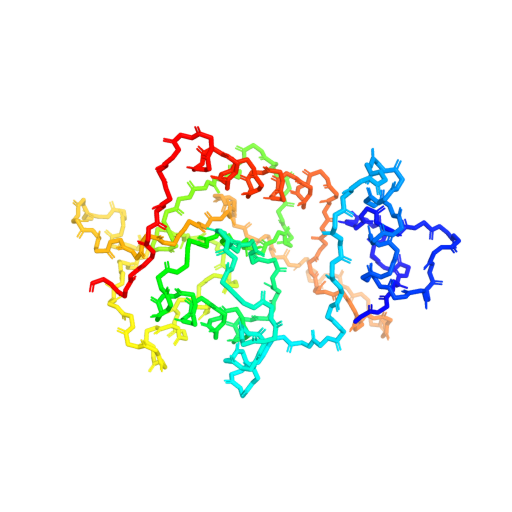 728 C CA . ILE A 1 98 ? 13.532 8.907 0.504 1.00 92.19 98 ILE A CA 1
ATOM 729 C C . ILE A 1 98 ? 13.522 9.985 1.585 1.00 92.19 98 ILE A C 1
ATOM 731 O O . ILE A 1 98 ? 13.344 9.688 2.769 1.00 92.19 98 ILE A O 1
ATOM 735 N N . THR A 1 99 ? 13.716 11.235 1.172 1.00 92.69 99 THR A N 1
ATOM 736 C CA . THR A 1 99 ? 13.860 12.370 2.094 1.00 92.69 99 THR A CA 1
ATOM 737 C C . THR A 1 99 ? 12.909 13.517 1.806 1.00 92.69 99 THR A C 1
ATOM 739 O O . THR A 1 99 ? 12.572 14.243 2.734 1.00 92.69 99 THR A O 1
ATOM 742 N N . ASP A 1 100 ? 12.447 13.667 0.565 1.00 94.75 100 ASP A N 1
ATOM 743 C CA . ASP A 1 100 ? 11.540 14.749 0.192 1.00 94.75 100 ASP A CA 1
ATOM 744 C C . ASP A 1 100 ? 10.094 14.236 0.046 1.00 94.75 100 ASP A C 1
ATOM 746 O O . ASP A 1 100 ? 9.775 13.555 -0.935 1.00 94.75 100 ASP A O 1
ATOM 750 N N . PRO A 1 101 ? 9.187 14.538 0.997 1.00 96.00 101 PRO A N 1
ATOM 751 C CA . PRO A 1 101 ? 7.794 14.118 0.896 1.00 96.00 101 PRO A CA 1
ATOM 752 C C . PRO A 1 101 ? 7.026 14.839 -0.224 1.00 96.00 101 PRO A C 1
ATOM 754 O O . PRO A 1 101 ? 5.970 14.359 -0.631 1.00 96.00 101 PRO A O 1
ATOM 757 N N . THR A 1 102 ? 7.529 15.962 -0.748 1.00 97.06 102 THR A N 1
ATOM 758 C CA . THR A 1 102 ? 6.860 16.710 -1.827 1.00 97.06 102 THR A CA 1
ATOM 759 C C . THR A 1 102 ? 6.981 16.024 -3.189 1.00 97.06 102 THR A C 1
ATOM 761 O O . THR A 1 102 ? 6.198 16.302 -4.093 1.00 97.06 102 THR A O 1
ATOM 764 N N . GLN A 1 103 ? 7.902 15.065 -3.312 1.00 96.56 103 GLN A N 1
ATOM 765 C CA . GLN A 1 103 ? 8.141 14.277 -4.524 1.00 96.56 103 GLN A CA 1
ATOM 766 C C . GLN A 1 103 ? 7.300 12.993 -4.586 1.00 96.56 103 GLN A C 1
ATOM 768 O O . GLN A 1 103 ? 7.491 12.170 -5.484 1.00 96.56 103 GLN A O 1
ATOM 773 N N . ILE A 1 104 ? 6.390 12.784 -3.629 1.00 97.81 104 ILE A N 1
ATOM 774 C CA . ILE A 1 104 ? 5.534 11.597 -3.582 1.00 97.81 104 ILE A CA 1
ATOM 775 C C . ILE A 1 104 ? 4.334 11.792 -4.507 1.00 97.81 104 ILE A C 1
ATOM 777 O O . ILE A 1 104 ? 3.575 12.751 -4.386 1.00 97.81 104 ILE A O 1
ATOM 781 N N . VAL A 1 105 ? 4.125 10.832 -5.403 1.00 97.62 105 VAL A N 1
ATOM 782 C CA . VAL A 1 105 ? 3.043 10.829 -6.391 1.00 97.62 105 VAL A CA 1
ATOM 783 C C . VAL A 1 105 ? 2.174 9.581 -6.260 1.00 97.62 105 VAL A C 1
ATOM 785 O O . VAL A 1 105 ? 2.574 8.582 -5.664 1.00 97.62 105 VAL A O 1
ATOM 788 N N . CYS A 1 106 ? 0.974 9.624 -6.847 1.00 97.94 106 CYS A N 1
ATOM 789 C CA . CYS A 1 106 ? 0.080 8.474 -6.974 1.00 97.94 106 CYS A CA 1
ATOM 790 C C . CYS A 1 106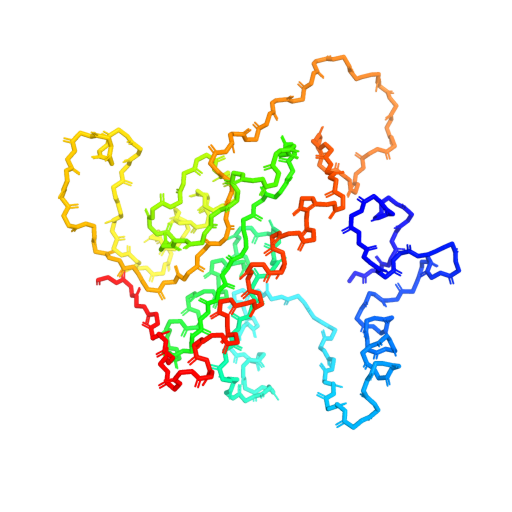 ? -0.356 8.298 -8.433 1.00 97.94 106 CYS A C 1
ATOM 792 O O . CYS A 1 106 ? -1.228 9.016 -8.926 1.00 97.94 106 CYS A O 1
ATOM 794 N N . GLU A 1 107 ? 0.233 7.327 -9.128 1.00 95.88 107 GLU A N 1
ATOM 795 C CA . GLU A 1 107 ? -0.002 7.087 -10.558 1.00 95.88 107 GLU A CA 1
ATOM 796 C C . GLU A 1 107 ? -0.328 5.617 -10.839 1.00 95.88 107 GLU A C 1
ATOM 798 O O . GLU A 1 107 ? -0.461 4.820 -9.920 1.00 95.88 107 GLU A O 1
ATOM 803 N N . ASP A 1 108 ? -0.502 5.229 -12.105 1.00 95.38 108 ASP A N 1
ATOM 804 C CA . ASP A 1 108 ? -0.633 3.807 -12.434 1.00 95.38 108 ASP A CA 1
ATOM 805 C C . ASP A 1 108 ? 0.676 3.071 -12.128 1.00 95.38 108 ASP A C 1
ATOM 807 O O . ASP A 1 108 ? 1.755 3.568 -12.452 1.00 95.38 108 ASP A O 1
ATOM 811 N N . LEU A 1 109 ? 0.591 1.862 -11.574 1.00 95.75 109 LEU A N 1
ATOM 812 C CA . LEU A 1 109 ? 1.750 1.033 -11.269 1.00 95.75 109 LEU A CA 1
ATOM 813 C C . LEU A 1 109 ? 2.664 0.870 -12.488 1.00 95.75 109 LEU A C 1
ATOM 815 O O . LEU A 1 109 ? 3.880 0.840 -12.315 1.00 95.75 109 LEU A O 1
ATOM 819 N N . THR A 1 110 ? 2.128 0.832 -13.716 1.00 92.75 110 THR A N 1
ATOM 820 C CA . THR A 1 110 ? 2.946 0.748 -14.936 1.00 92.75 110 THR A CA 1
ATOM 821 C C . THR A 1 110 ? 3.880 1.937 -15.147 1.00 92.75 110 THR A C 1
ATOM 823 O O . THR A 1 110 ? 4.864 1.777 -15.864 1.00 92.75 110 THR A O 1
ATOM 826 N N . MET A 1 111 ? 3.571 3.095 -14.557 1.00 91.00 111 MET A N 1
ATOM 827 C CA . MET A 1 111 ? 4.359 4.327 -14.659 1.00 91.00 111 MET A CA 1
ATOM 828 C C . MET A 1 111 ? 5.446 4.422 -13.590 1.00 91.00 111 MET A C 1
ATOM 830 O O . MET A 1 111 ? 6.414 5.143 -13.791 1.00 91.00 111 MET A O 1
ATOM 834 N N . ALA A 1 112 ? 5.324 3.684 -12.481 1.00 91.69 112 ALA A N 1
ATOM 835 C CA . ALA A 1 112 ? 6.236 3.829 -11.354 1.00 91.69 112 ALA A CA 1
ATOM 836 C C . ALA A 1 112 ? 7.701 3.564 -11.742 1.00 91.69 112 ALA A C 1
ATOM 838 O O . ALA A 1 112 ? 8.052 2.504 -12.268 1.00 91.69 112 ALA A O 1
ATOM 839 N N . PHE A 1 113 ? 8.586 4.498 -11.425 1.00 88.75 113 PHE A N 1
ATOM 840 C CA . PHE A 1 113 ? 10.025 4.406 -11.665 1.00 88.75 113 PHE A CA 1
ATOM 841 C C . PHE A 1 113 ? 10.793 4.760 -10.389 1.00 88.75 113 PHE A C 1
ATOM 843 O O . PHE A 1 113 ? 10.179 5.101 -9.387 1.00 88.75 113 PHE A O 1
ATOM 850 N N . SER A 1 114 ? 12.119 4.591 -10.394 1.00 86.94 114 SER A N 1
ATOM 851 C CA . SER A 1 114 ? 12.988 4.898 -9.240 1.00 86.94 114 SER A CA 1
ATOM 852 C C . SER A 1 114 ? 12.683 4.142 -7.930 1.00 86.94 114 SER A C 1
ATOM 854 O O . SER A 1 114 ? 13.337 4.374 -6.917 1.00 86.94 114 SER A O 1
ATOM 856 N N . ASP A 1 115 ? 11.765 3.172 -7.966 1.00 93.19 115 ASP A N 1
ATOM 857 C CA . ASP A 1 115 ? 11.357 2.347 -6.832 1.00 93.19 115 ASP A CA 1
ATOM 858 C C . ASP A 1 115 ? 11.701 0.870 -7.082 1.00 93.19 115 ASP A C 1
ATOM 860 O O . ASP A 1 115 ? 11.152 0.218 -7.982 1.00 93.19 115 ASP A O 1
ATOM 864 N N . LYS A 1 116 ? 12.626 0.328 -6.280 1.00 92.62 116 LYS A N 1
ATOM 865 C CA . LYS A 1 116 ? 13.097 -1.058 -6.415 1.00 92.62 116 LYS A CA 1
ATOM 866 C C . LYS A 1 116 ? 12.006 -2.080 -6.084 1.00 92.62 116 LYS A C 1
ATOM 868 O O . LYS A 1 116 ? 11.903 -3.090 -6.783 1.00 92.62 116 LYS A O 1
ATOM 873 N N . LEU A 1 117 ? 11.193 -1.827 -5.057 1.00 95.25 117 LEU A N 1
ATOM 874 C CA . LEU A 1 117 ? 10.129 -2.733 -4.617 1.00 95.25 117 LEU A CA 1
ATOM 875 C C . LEU A 1 117 ? 9.071 -2.874 -5.712 1.00 95.25 117 LEU A C 1
ATOM 877 O O . LEU A 1 117 ? 8.762 -3.985 -6.150 1.00 95.25 117 LEU A O 1
ATOM 881 N N . LEU A 1 118 ? 8.572 -1.746 -6.220 1.00 95.81 118 LEU A N 1
ATOM 882 C CA . LEU A 1 118 ? 7.591 -1.733 -7.301 1.00 95.81 118 LEU A CA 1
ATOM 883 C C . LEU A 1 118 ? 8.189 -2.259 -8.609 1.00 95.81 118 LEU A C 1
ATOM 885 O O . LEU A 1 118 ? 7.508 -2.969 -9.348 1.00 95.81 118 LEU A O 1
ATOM 889 N N . GLY A 1 119 ? 9.465 -1.979 -8.888 1.00 94.25 119 GLY A N 1
ATOM 890 C CA . GLY A 1 119 ? 10.171 -2.525 -10.047 1.00 94.25 119 GLY A CA 1
ATOM 891 C C . GLY A 1 119 ? 10.202 -4.058 -10.062 1.00 94.25 119 GLY A C 1
ATOM 892 O O . GLY A 1 119 ? 9.866 -4.671 -11.082 1.00 94.25 119 GLY A O 1
ATOM 893 N N . ILE A 1 120 ? 10.548 -4.681 -8.929 1.00 95.56 120 ILE A N 1
ATOM 894 C CA . ILE A 1 120 ? 10.548 -6.143 -8.777 1.00 95.56 120 ILE A CA 1
ATOM 895 C C . ILE A 1 120 ? 9.115 -6.682 -8.824 1.00 95.56 120 ILE A C 1
ATOM 897 O O . ILE A 1 120 ? 8.849 -7.593 -9.605 1.00 95.56 120 ILE A O 1
ATOM 901 N N . CYS A 1 121 ? 8.178 -6.070 -8.092 1.00 96.75 121 CYS A N 1
ATOM 902 C CA . CYS A 1 121 ? 6.766 -6.457 -8.099 1.00 96.75 121 CYS A CA 1
ATOM 903 C C . CYS A 1 121 ? 6.192 -6.485 -9.528 1.00 96.75 121 CYS A C 1
ATOM 905 O O . CYS A 1 121 ? 5.631 -7.492 -9.958 1.00 96.75 121 CYS A O 1
ATOM 907 N N . ARG A 1 122 ? 6.431 -5.445 -10.341 1.00 95.44 122 ARG A N 1
ATOM 908 C CA . ARG A 1 122 ? 6.013 -5.426 -11.755 1.00 95.44 122 ARG A CA 1
ATOM 909 C C . ARG A 1 122 ? 6.629 -6.545 -12.583 1.00 95.44 122 ARG A C 1
ATOM 911 O O . ARG A 1 122 ? 5.970 -7.077 -13.477 1.00 95.44 122 ARG A O 1
ATOM 918 N N . LYS A 1 123 ? 7.903 -6.870 -12.352 1.00 94.50 123 LYS A N 1
ATOM 919 C CA . LYS A 1 123 ? 8.577 -7.974 -13.047 1.00 94.50 123 LYS A CA 1
ATOM 920 C C . LYS A 1 123 ? 7.916 -9.306 -12.687 1.00 94.50 123 LYS A C 1
ATOM 922 O O . LYS A 1 123 ? 7.641 -10.091 -13.592 1.00 94.50 123 LYS A O 1
ATOM 927 N N . THR A 1 124 ? 7.603 -9.516 -11.411 1.00 96.19 124 THR A N 1
ATOM 928 C CA . THR A 1 124 ? 6.895 -10.703 -10.915 1.00 96.19 124 THR A CA 1
ATOM 929 C C . THR A 1 124 ? 5.475 -10.795 -11.479 1.00 96.19 124 THR A C 1
ATOM 931 O O . THR A 1 124 ? 5.108 -11.839 -12.009 1.00 96.19 124 THR A O 1
ATOM 934 N N . LEU A 1 125 ? 4.707 -9.700 -11.485 1.00 96.38 125 LEU A N 1
ATOM 935 C CA . LEU A 1 125 ? 3.360 -9.636 -12.077 1.00 96.38 125 LEU A CA 1
ATOM 936 C C . LEU A 1 125 ? 3.341 -10.059 -13.553 1.00 96.38 125 LEU A C 1
ATOM 938 O O . LEU A 1 125 ? 2.486 -10.836 -13.975 1.00 96.38 125 LEU A O 1
ATOM 942 N N . ARG A 1 126 ? 4.318 -9.608 -14.344 1.00 94.81 126 ARG A N 1
ATOM 943 C CA . ARG A 1 126 ? 4.435 -10.001 -15.759 1.00 94.81 126 ARG A CA 1
ATOM 944 C C . ARG A 1 126 ? 4.830 -11.464 -15.917 1.00 94.81 126 ARG A C 1
ATOM 946 O O . ARG A 1 126 ? 4.233 -12.168 -16.721 1.00 94.81 126 ARG A O 1
ATOM 953 N N . LYS A 1 127 ? 5.842 -11.906 -15.163 1.00 94.94 127 LYS A N 1
ATOM 954 C CA . LYS A 1 127 ? 6.412 -13.253 -15.293 1.00 94.94 127 LYS A CA 1
ATOM 955 C C . LYS A 1 127 ? 5.446 -14.338 -14.813 1.00 94.94 127 LYS A C 1
ATOM 957 O O . LYS A 1 127 ? 5.341 -15.366 -15.468 1.00 94.94 127 LYS A O 1
ATOM 962 N N . SER A 1 128 ? 4.779 -14.110 -13.685 1.00 94.88 128 SER A N 1
ATOM 963 C CA . SER A 1 128 ? 4.040 -15.153 -12.965 1.00 94.88 128 SER A CA 1
ATOM 964 C C . SER A 1 128 ? 2.521 -15.014 -13.062 1.00 94.88 128 SER A C 1
ATOM 966 O O . SER A 1 128 ? 1.821 -15.993 -12.844 1.00 94.88 128 SER A O 1
ATOM 968 N N . TYR A 1 129 ? 1.999 -13.826 -13.395 1.00 94.81 129 TYR A N 1
ATOM 969 C CA . TYR A 1 129 ? 0.555 -13.546 -13.347 1.00 94.81 129 TYR A CA 1
ATOM 970 C C . TYR A 1 129 ? -0.018 -12.981 -14.657 1.00 94.81 129 TYR A C 1
ATOM 972 O O . TYR A 1 129 ? -1.163 -12.525 -14.681 1.00 94.81 129 TYR A O 1
ATOM 980 N N . GLY A 1 130 ? 0.758 -12.994 -15.747 1.00 93.38 130 GLY A N 1
ATOM 981 C CA . GLY A 1 130 ? 0.274 -12.672 -17.095 1.00 93.38 130 GLY A CA 1
ATOM 982 C C . GLY A 1 130 ? -0.042 -11.194 -17.342 1.00 93.38 130 GLY A C 1
ATOM 983 O O . GLY A 1 130 ? -0.857 -10.878 -18.206 1.00 93.38 130 GLY A O 1
ATOM 984 N N . PHE A 1 131 ? 0.559 -10.273 -16.587 1.00 94.62 131 PHE A N 1
ATOM 985 C CA . PHE A 1 131 ? 0.365 -8.841 -16.821 1.00 94.62 131 PHE A CA 1
ATOM 986 C C . PHE A 1 131 ? 1.084 -8.375 -18.095 1.00 94.62 131 PHE A C 1
ATOM 988 O O . PHE A 1 131 ? 2.225 -8.760 -18.362 1.00 94.62 131 PHE A O 1
ATOM 995 N N . ALA A 1 132 ? 0.438 -7.493 -18.862 1.00 88.94 132 ALA A N 1
ATOM 996 C CA . ALA A 1 132 ? 0.989 -6.924 -20.084 1.00 88.94 132 ALA A CA 1
ATOM 997 C C . ALA A 1 132 ? 2.263 -6.113 -19.802 1.00 88.94 132 ALA A C 1
ATOM 999 O O . ALA A 1 132 ? 2.406 -5.462 -18.764 1.00 88.94 132 ALA A O 1
ATOM 1000 N N . ARG A 1 133 ? 3.206 -6.111 -20.746 1.00 76.50 133 ARG A N 1
ATOM 1001 C CA . ARG A 1 133 ? 4.449 -5.343 -20.612 1.00 76.50 133 ARG A CA 1
ATOM 1002 C C . ARG A 1 133 ? 4.140 -3.836 -20.568 1.00 76.50 133 ARG A C 1
ATOM 1004 O O . ARG A 1 133 ? 3.424 -3.320 -21.418 1.00 76.50 133 ARG A O 1
ATOM 1011 N N . GLY A 1 134 ? 4.691 -3.148 -19.566 1.00 64.88 134 GLY A N 1
ATOM 1012 C CA . GLY A 1 134 ? 4.745 -1.680 -19.529 1.00 64.88 134 GLY A CA 1
ATOM 1013 C C . GLY A 1 134 ? 6.019 -1.167 -20.206 1.00 64.88 134 GLY A C 1
ATOM 1014 O O . GLY A 1 134 ? 6.903 -1.969 -20.512 1.00 64.88 134 GLY A O 1
ATOM 1015 N N . LEU A 1 135 ? 6.137 0.146 -20.402 1.00 61.47 135 LEU A N 1
ATOM 1016 C CA . LEU A 1 135 ? 7.366 0.747 -20.931 1.00 61.47 135 LEU A CA 1
ATOM 1017 C C . LEU A 1 135 ? 8.509 0.641 -19.904 1.00 61.47 135 LEU A C 1
ATOM 1019 O O . LEU A 1 135 ? 8.295 0.677 -18.689 1.00 61.47 135 LEU A O 1
ATOM 1023 N N . SER A 1 136 ? 9.734 0.483 -20.390 1.00 64.00 136 SER A N 1
ATOM 1024 C CA . SER A 1 136 ? 10.953 0.734 -19.621 1.00 64.00 136 SER A CA 1
ATOM 1025 C C . SER A 1 136 ? 11.128 2.233 -19.359 1.00 64.00 136 SER A C 1
ATOM 1027 O O . SER A 1 136 ? 10.490 3.070 -19.993 1.00 64.00 136 SER A O 1
ATOM 1029 N N . PHE A 1 137 ? 12.021 2.588 -18.434 1.00 63.56 137 PHE A N 1
ATOM 1030 C CA . PHE A 1 137 ? 12.320 3.986 -18.109 1.00 63.56 137 PHE A CA 1
ATOM 1031 C C . PHE A 1 137 ? 12.734 4.811 -19.340 1.00 63.56 137 PHE A C 1
ATOM 1033 O O . PHE A 1 137 ? 12.189 5.886 -19.580 1.00 63.56 137 PHE A O 1
ATOM 1040 N N . HIS A 1 138 ? 13.631 4.270 -20.170 1.00 64.75 138 HIS A N 1
ATOM 1041 C CA . HIS A 1 138 ? 14.060 4.927 -21.408 1.00 64.75 138 HIS A CA 1
ATOM 1042 C C . HIS A 1 138 ? 12.925 5.064 -22.429 1.00 64.75 138 HIS A C 1
ATOM 1044 O O . HIS A 1 138 ? 12.862 6.057 -23.150 1.00 64.75 138 HIS A O 1
ATOM 1050 N N . GLU A 1 139 ? 12.015 4.092 -22.481 1.00 66.94 139 GLU A N 1
ATOM 1051 C CA . GLU A 1 139 ? 10.840 4.149 -23.353 1.00 66.94 139 GLU A CA 1
ATOM 1052 C C . GLU A 1 139 ? 9.818 5.188 -22.862 1.00 66.94 139 GLU A C 1
ATOM 1054 O O . GLU A 1 139 ? 9.253 5.899 -23.687 1.00 66.94 139 GLU A O 1
ATOM 1059 N N . MET A 1 140 ? 9.636 5.356 -21.544 1.00 65.31 140 MET A N 1
ATOM 1060 C CA . MET A 1 140 ? 8.770 6.403 -20.975 1.00 65.31 140 MET A CA 1
ATOM 1061 C C . MET A 1 140 ? 9.266 7.822 -21.293 1.00 65.31 140 MET A C 1
ATOM 1063 O O . MET A 1 140 ? 8.448 8.711 -21.514 1.00 65.31 140 MET A O 1
ATOM 1067 N N . GLN A 1 141 ? 10.586 8.037 -21.348 1.00 64.88 141 GLN A N 1
ATOM 1068 C CA . GLN A 1 141 ? 11.170 9.333 -21.719 1.00 64.88 1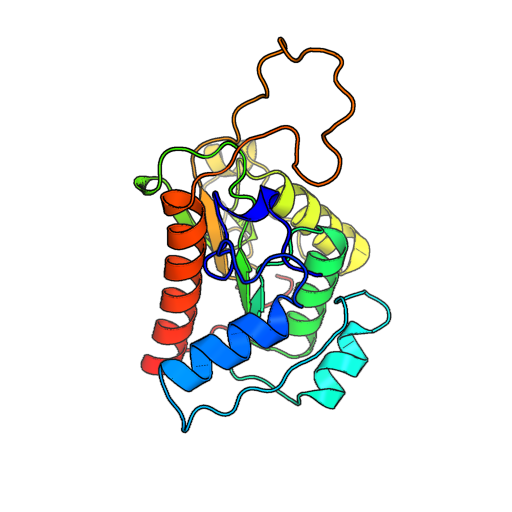41 GLN A CA 1
ATOM 1069 C C . GLN A 1 141 ? 11.097 9.624 -23.227 1.00 64.88 141 GLN A C 1
ATOM 1071 O O . GLN A 1 141 ? 11.002 10.787 -23.617 1.00 64.88 141 GLN A O 1
ATOM 1076 N N . ARG A 1 142 ? 11.170 8.593 -24.082 1.00 62.31 142 ARG A N 1
ATOM 1077 C CA . ARG A 1 142 ? 11.292 8.753 -25.546 1.00 62.31 142 ARG A CA 1
ATOM 1078 C C . ARG A 1 142 ? 9.972 8.652 -26.298 1.00 62.31 142 ARG A C 1
ATOM 1080 O O . ARG A 1 142 ? 9.788 9.353 -27.288 1.00 62.31 142 ARG A O 1
ATOM 1087 N N . GLU A 1 143 ? 9.058 7.791 -25.867 1.00 54.44 143 GLU A N 1
ATOM 1088 C CA . GLU A 1 143 ? 7.806 7.543 -26.573 1.00 54.44 143 GLU A CA 1
ATOM 1089 C C . GLU A 1 143 ? 6.621 7.917 -25.678 1.00 54.44 143 GLU A C 1
ATOM 1091 O O . GLU A 1 143 ? 6.320 7.238 -24.700 1.00 54.44 143 GLU A O 1
ATOM 1096 N N . LYS A 1 144 ? 5.837 8.925 -26.090 1.00 49.75 144 LYS A N 1
ATOM 1097 C CA . LYS A 1 144 ? 4.461 9.165 -25.597 1.00 49.75 144 LYS A CA 1
ATOM 1098 C C . LYS A 1 144 ? 3.496 8.029 -26.003 1.00 49.75 144 LYS A C 1
ATOM 1100 O O . LYS A 1 144 ? 2.322 8.266 -26.291 1.00 49.75 144 LYS A O 1
ATOM 1105 N N . ARG A 1 145 ? 3.973 6.788 -26.129 1.00 54.06 145 ARG A N 1
ATOM 1106 C CA . ARG A 1 145 ? 3.141 5.640 -26.485 1.00 54.06 145 ARG A CA 1
ATOM 1107 C C . ARG A 1 145 ? 2.176 5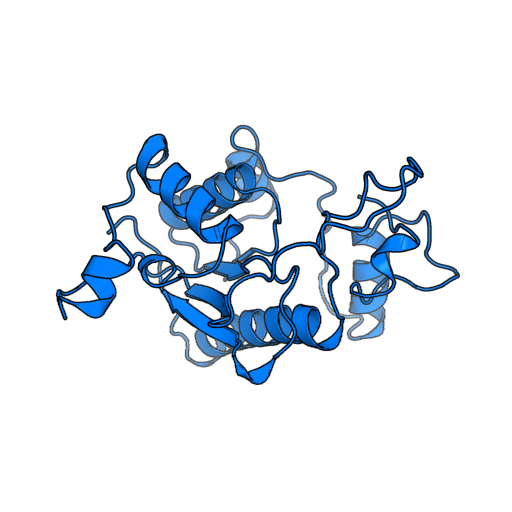.353 -25.345 1.00 54.06 145 ARG A C 1
ATOM 1109 O O . ARG A 1 145 ? 2.526 5.417 -24.170 1.00 54.06 145 ARG A O 1
ATOM 1116 N N . LYS A 1 146 ? 0.933 5.046 -25.718 1.00 64.50 146 LYS A N 1
ATOM 1117 C CA . LYS A 1 146 ? -0.161 4.711 -24.803 1.00 64.50 146 LYS A CA 1
ATOM 1118 C C . LYS A 1 146 ? 0.191 3.424 -24.048 1.00 64.50 146 LYS A C 1
ATOM 1120 O O . LYS A 1 146 ? -0.134 2.333 -24.508 1.00 64.50 146 LYS A O 1
ATOM 1125 N N . VAL A 1 147 ? 0.867 3.547 -22.904 1.00 71.69 147 VAL A N 1
ATOM 1126 C CA . VAL A 1 147 ? 1.070 2.436 -21.965 1.00 71.69 147 VAL A CA 1
ATOM 1127 C C . VAL A 1 147 ? -0.296 1.847 -21.640 1.00 71.69 147 VAL A C 1
ATOM 1129 O O . VAL A 1 147 ? -1.204 2.571 -21.221 1.00 71.69 147 VAL A O 1
ATOM 1132 N N . LYS A 1 148 ? -0.458 0.536 -21.833 1.00 83.50 148 LYS A N 1
ATOM 1133 C CA . LYS A 1 148 ? -1.643 -0.178 -21.357 1.00 83.50 148 LYS A CA 1
ATOM 1134 C C . LYS A 1 148 ? -1.619 -0.188 -19.833 1.00 83.50 148 LYS A C 1
ATOM 1136 O O . LYS A 1 148 ? -0.951 -1.011 -19.216 1.00 83.50 148 LYS A O 1
ATOM 1141 N N . LYS A 1 149 ? -2.328 0.776 -19.251 1.00 90.69 149 LYS A N 1
ATOM 1142 C CA . LYS A 1 149 ? -2.459 0.958 -17.807 1.00 90.69 149 LYS A CA 1
ATOM 1143 C C . LYS A 1 149 ? -3.126 -0.255 -17.163 1.00 90.69 149 LYS A C 1
ATOM 1145 O O . LYS A 1 149 ? -4.183 -0.702 -17.629 1.00 90.69 149 LYS A O 1
ATOM 1150 N N . TRP A 1 150 ? -2.540 -0.730 -16.068 1.00 95.31 150 TRP A N 1
ATOM 1151 C CA . TRP A 1 150 ? -3.087 -1.836 -15.280 1.00 95.31 150 TRP A CA 1
ATOM 1152 C C . TRP A 1 150 ? -4.220 -1.390 -14.353 1.00 95.31 150 TRP A C 1
ATOM 1154 O O . TRP A 1 150 ? -4.897 -2.219 -13.758 1.00 95.31 150 TRP A O 1
ATOM 1164 N N . HIS A 1 151 ? -4.461 -0.085 -14.237 1.00 96.00 151 HIS A N 1
ATOM 1165 C CA . HIS A 1 151 ? -5.459 0.502 -13.345 1.00 96.00 151 HIS A CA 1
ATOM 1166 C C . HIS A 1 151 ? -5.243 0.119 -11.873 1.00 96.00 151 HIS A C 1
ATOM 1168 O O . HIS A 1 151 ? -6.187 0.054 -11.090 1.00 96.00 151 HIS A O 1
ATOM 1174 N N . ILE A 1 152 ? -3.984 -0.109 -11.503 1.00 97.56 152 ILE A N 1
ATOM 1175 C CA . ILE A 1 152 ? -3.536 -0.285 -10.123 1.00 97.56 152 ILE A CA 1
ATOM 1176 C C . ILE A 1 152 ? -2.859 1.022 -9.739 1.00 97.56 152 ILE A C 1
ATOM 1178 O O . ILE A 1 152 ? -1.839 1.365 -10.332 1.00 97.56 152 ILE A O 1
ATOM 1182 N N . ALA A 1 153 ? -3.424 1.770 -8.795 1.00 97.88 153 ALA A N 1
ATOM 1183 C CA . ALA A 1 153 ? -2.792 3.001 -8.335 1.00 97.88 153 ALA A CA 1
ATOM 1184 C C . ALA A 1 153 ? -1.599 2.659 -7.432 1.00 97.88 153 ALA A C 1
ATOM 1186 O O . ALA A 1 153 ? -1.719 1.809 -6.555 1.00 97.88 153 ALA A O 1
ATOM 1187 N N . ALA A 1 154 ? -0.465 3.316 -7.640 1.00 98.12 154 ALA A N 1
ATOM 1188 C CA . ALA A 1 154 ? 0.771 3.111 -6.909 1.00 98.12 154 ALA A CA 1
ATOM 1189 C C . ALA A 1 154 ? 1.269 4.438 -6.337 1.00 98.12 154 ALA A C 1
ATOM 1191 O O . ALA A 1 154 ? 1.434 5.406 -7.080 1.00 98.12 154 ALA A O 1
ATOM 1192 N N . VAL A 1 155 ? 1.513 4.469 -5.028 1.00 98.56 155 VAL A N 1
ATOM 1193 C CA . VAL A 1 155 ? 2.143 5.596 -4.334 1.00 98.56 155 VAL A CA 1
ATOM 1194 C C . VAL A 1 155 ? 3.644 5.364 -4.274 1.00 98.56 155 VAL A C 1
ATOM 1196 O O . VAL A 1 155 ? 4.082 4.352 -3.729 1.00 98.56 155 VAL A O 1
ATOM 1199 N N . TYR A 1 156 ? 4.429 6.271 -4.842 1.00 97.19 156 TYR A N 1
ATOM 1200 C CA . TYR A 1 156 ? 5.889 6.177 -4.891 1.00 97.19 156 TYR A CA 1
ATOM 1201 C C . TYR A 1 156 ? 6.517 7.572 -4.958 1.00 97.19 156 TYR A C 1
ATOM 1203 O O . TYR A 1 156 ? 5.814 8.551 -5.196 1.00 97.19 156 TYR A O 1
ATOM 1211 N N . SER A 1 157 ? 7.827 7.675 -4.727 1.00 96.50 157 SER A N 1
ATOM 1212 C CA . SER A 1 157 ? 8.557 8.941 -4.863 1.00 96.50 157 SER A CA 1
ATOM 1213 C C . SER A 1 157 ? 9.227 9.045 -6.230 1.00 96.50 157 SER A C 1
ATOM 1215 O O . SER A 1 157 ? 9.759 8.059 -6.740 1.00 96.50 157 SER A O 1
ATOM 1217 N N . LEU A 1 158 ? 9.232 10.249 -6.804 1.00 93.81 158 LEU A N 1
ATOM 1218 C CA . LEU A 1 158 ? 10.038 10.573 -7.983 1.00 93.81 158 LEU A CA 1
ATOM 1219 C C . LEU A 1 158 ? 11.540 10.645 -7.640 1.00 93.81 158 LEU A C 1
ATOM 1221 O O . LEU A 1 158 ? 12.386 10.480 -8.523 1.00 93.81 158 LEU A O 1
ATOM 1225 N N . GLU A 1 159 ? 11.875 10.863 -6.361 1.00 90.00 159 GLU A N 1
ATOM 1226 C CA . GLU A 1 159 ? 13.240 10.744 -5.841 1.00 90.00 159 GLU A CA 1
ATOM 1227 C C . GLU A 1 159 ? 13.696 9.276 -5.919 1.00 90.00 159 GLU A C 1
ATOM 1229 O O . GLU A 1 159 ? 12.976 8.355 -5.533 1.00 90.00 159 GLU A O 1
ATOM 1234 N N . GLY A 1 160 ? 14.915 9.043 -6.409 1.00 81.94 160 GLY A N 1
ATOM 1235 C CA . GLY A 1 160 ? 15.543 7.727 -6.328 1.00 81.94 160 GLY A CA 1
ATOM 1236 C C . GLY A 1 160 ? 15.917 7.376 -4.895 1.00 81.94 160 GLY A C 1
ATOM 1237 O O . GLY A 1 160 ? 16.451 8.213 -4.171 1.00 81.94 160 GLY A O 1
ATOM 1238 N N . GLN A 1 161 ? 15.699 6.120 -4.502 1.00 80.44 161 GLN A N 1
ATOM 1239 C CA . GLN A 1 161 ? 16.193 5.610 -3.221 1.00 80.44 161 GLN A CA 1
ATOM 1240 C C . GLN A 1 161 ? 17.712 5.824 -3.148 1.00 80.44 161 GLN A C 1
ATOM 1242 O O . GLN A 1 161 ? 18.464 5.248 -3.939 1.00 80.44 161 GLN A O 1
ATOM 1247 N N . LYS A 1 162 ? 18.159 6.691 -2.231 1.00 75.69 162 LYS A N 1
ATOM 1248 C CA . LYS A 1 162 ? 19.583 7.019 -2.072 1.00 75.69 162 LYS A CA 1
ATOM 1249 C C . LYS A 1 162 ? 20.380 5.764 -1.725 1.00 75.69 162 LYS A C 1
ATOM 1251 O O . LYS A 1 162 ? 19.854 4.853 -1.096 1.00 75.69 162 LYS A O 1
ATOM 1256 N N . ALA A 1 163 ? 21.641 5.703 -2.145 1.00 63.78 163 ALA A N 1
ATOM 1257 C CA . ALA A 1 163 ? 22.534 4.612 -1.770 1.00 63.78 163 ALA A CA 1
ATOM 1258 C C . ALA A 1 163 ? 22.956 4.735 -0.299 1.00 63.78 163 ALA A C 1
ATOM 1260 O O . ALA A 1 163 ? 23.044 5.832 0.253 1.00 63.78 163 ALA A O 1
ATOM 1261 N N . VAL A 1 164 ? 23.243 3.596 0.324 1.00 60.50 164 VAL A N 1
ATOM 1262 C CA . VAL A 1 164 ? 23.834 3.545 1.664 1.00 60.50 164 VAL A CA 1
ATOM 1263 C C . VAL A 1 164 ? 25.265 4.078 1.558 1.00 60.50 164 VAL A C 1
ATOM 1265 O O . VAL A 1 164 ? 26.005 3.587 0.701 1.00 60.50 164 VAL A O 1
ATOM 1268 N N . PRO A 1 165 ? 25.692 5.045 2.387 1.00 55.44 165 PRO A N 1
ATOM 1269 C CA . PRO A 1 165 ? 27.099 5.416 2.461 1.00 55.44 165 PRO A CA 1
ATOM 1270 C C . PRO A 1 165 ? 27.936 4.188 2.840 1.00 55.44 165 PRO A C 1
ATOM 1272 O O . PRO A 1 165 ? 27.585 3.464 3.768 1.00 55.44 165 PRO A O 1
ATOM 1275 N N . THR A 1 166 ? 29.056 3.955 2.157 1.00 51.69 166 THR A N 1
ATOM 1276 C CA . THR A 1 166 ? 29.956 2.796 2.340 1.00 51.69 166 THR A CA 1
ATOM 1277 C C . THR A 1 166 ? 30.660 2.735 3.703 1.00 51.69 166 THR A C 1
ATOM 1279 O O . THR A 1 166 ? 31.478 1.849 3.931 1.00 51.69 166 THR A O 1
ATOM 1282 N N . VAL A 1 167 ? 30.356 3.659 4.616 1.00 50.09 167 VAL A N 1
ATOM 1283 C CA . VAL A 1 167 ? 30.949 3.744 5.951 1.00 50.09 167 VAL A CA 1
ATOM 1284 C C . VAL A 1 167 ? 29.949 3.172 6.953 1.00 50.09 167 VAL A C 1
ATOM 1286 O O . VAL A 1 167 ? 29.137 3.896 7.522 1.00 50.09 167 VAL A O 1
ATOM 1289 N N . ALA A 1 168 ? 29.951 1.854 7.134 1.00 44.25 168 ALA A N 1
ATOM 1290 C CA . ALA A 1 168 ? 29.201 1.227 8.215 1.00 44.25 168 ALA A CA 1
ATOM 1291 C C . ALA A 1 168 ? 30.085 0.196 8.913 1.00 44.25 168 ALA A C 1
ATOM 1293 O O . ALA A 1 168 ? 30.356 -0.876 8.374 1.00 44.25 168 ALA A O 1
ATOM 1294 N N . ASP A 1 169 ? 30.523 0.572 10.114 1.00 40.81 169 ASP A N 1
ATOM 1295 C CA . ASP A 1 169 ? 31.170 -0.282 11.101 1.00 40.81 169 ASP A CA 1
ATOM 1296 C C . ASP A 1 169 ? 30.519 -1.663 11.198 1.00 40.81 169 ASP A C 1
ATOM 1298 O O . ASP A 1 169 ? 29.293 -1.818 11.233 1.00 40.81 169 ASP A O 1
ATOM 1302 N N . THR A 1 170 ? 31.382 -2.666 11.325 1.00 41.31 170 THR A N 1
ATOM 1303 C CA . THR A 1 170 ? 31.108 -4.092 11.527 1.00 41.31 170 THR A CA 1
ATOM 1304 C C . THR A 1 170 ? 30.510 -4.397 12.907 1.00 41.31 170 THR A C 1
ATOM 1306 O O . THR A 1 170 ? 30.997 -5.271 13.620 1.00 41.31 170 THR A O 1
ATOM 1309 N N . SER A 1 171 ? 29.439 -3.705 13.305 1.00 42.31 171 SER A N 1
ATOM 1310 C CA . SER A 1 171 ? 28.618 -4.109 14.450 1.00 42.31 171 SER A CA 1
ATOM 1311 C C . SER A 1 171 ? 27.327 -4.759 13.954 1.00 42.31 171 SER A C 1
ATOM 1313 O O . SER A 1 171 ? 26.434 -4.152 13.362 1.00 42.31 171 SER A O 1
ATOM 1315 N N . SER A 1 172 ? 27.268 -6.064 14.176 1.00 42.44 172 SER A N 1
ATOM 1316 C CA . SER A 1 172 ? 26.253 -7.040 13.787 1.00 42.44 172 SER A CA 1
ATOM 1317 C C . SER A 1 172 ? 24.896 -6.863 14.493 1.00 42.44 172 SER A C 1
ATOM 1319 O O . SER A 1 172 ? 24.249 -7.844 14.845 1.00 42.44 172 SER A O 1
ATOM 1321 N N . PHE A 1 173 ? 24.416 -5.626 14.665 1.00 40.44 173 PHE A N 1
ATOM 1322 C CA . PHE A 1 173 ? 23.135 -5.332 15.326 1.00 40.44 173 PHE A CA 1
ATOM 1323 C C . PHE A 1 173 ? 21.964 -5.067 14.358 1.00 40.44 173 PHE A C 1
ATOM 1325 O O . PHE A 1 173 ? 20.866 -4.714 14.779 1.00 40.44 173 PHE A O 1
ATOM 1332 N N . ARG A 1 174 ? 22.152 -5.225 13.041 1.00 46.91 174 ARG A N 1
ATOM 1333 C CA . ARG A 1 174 ? 21.134 -4.856 12.038 1.00 46.91 174 ARG A CA 1
ATOM 1334 C C . ARG A 1 174 ? 20.655 -6.053 11.223 1.00 46.91 174 ARG A C 1
ATOM 1336 O O . ARG A 1 174 ? 21.249 -6.388 10.203 1.00 46.91 174 ARG A O 1
ATOM 1343 N N . ARG A 1 175 ? 19.547 -6.671 11.642 1.00 39.00 175 ARG A N 1
ATOM 1344 C CA . ARG A 1 175 ? 18.740 -7.560 10.777 1.00 39.00 175 ARG A CA 1
ATOM 1345 C C . ARG A 1 175 ? 17.224 -7.311 10.830 1.00 39.00 175 ARG A C 1
ATOM 1347 O O . ARG A 1 175 ? 16.472 -8.148 10.356 1.00 39.00 175 ARG A O 1
ATOM 1354 N N . CYS A 1 176 ? 16.782 -6.141 11.305 1.00 40.41 176 CYS A N 1
ATOM 1355 C CA . CYS A 1 176 ? 15.383 -5.690 11.161 1.00 40.41 176 CYS A CA 1
ATOM 1356 C C . CYS A 1 176 ? 15.229 -4.346 10.428 1.00 40.41 176 CYS A C 1
ATOM 1358 O O . CYS A 1 176 ? 14.110 -3.892 10.204 1.00 40.41 176 CYS A O 1
ATOM 1360 N N . ASP A 1 177 ? 16.336 -3.719 10.027 1.00 47.56 177 ASP A N 1
ATOM 1361 C CA . ASP A 1 177 ? 16.337 -2.495 9.236 1.00 47.56 177 ASP A CA 1
ATOM 1362 C C . ASP A 1 177 ? 17.088 -2.765 7.935 1.00 47.56 177 ASP A C 1
ATOM 1364 O O . ASP A 1 177 ? 18.219 -3.259 7.941 1.00 47.56 177 ASP A O 1
ATOM 1368 N N . GLY A 1 178 ? 16.449 -2.451 6.808 1.00 52.28 178 GLY A N 1
ATOM 1369 C CA . GLY A 1 178 ? 17.156 -2.344 5.541 1.00 52.28 178 GLY A CA 1
ATOM 1370 C C . GLY A 1 178 ? 18.326 -1.372 5.690 1.00 52.28 178 GLY A C 1
ATOM 1371 O O . GLY A 1 178 ? 18.304 -0.466 6.519 1.00 52.28 178 GLY A O 1
ATOM 1372 N N . ALA A 1 179 ? 19.358 -1.543 4.872 1.00 60.34 179 ALA A N 1
ATOM 1373 C CA . ALA A 1 179 ? 20.565 -0.723 4.943 1.00 60.34 179 ALA A CA 1
ATOM 1374 C C . ALA A 1 179 ? 20.306 0.795 4.733 1.00 60.34 179 ALA A C 1
ATOM 1376 O O . ALA A 1 179 ? 21.186 1.613 4.983 1.00 60.34 179 ALA A O 1
ATOM 1377 N N . LEU A 1 180 ? 19.089 1.176 4.325 1.00 66.25 180 LEU A N 1
ATOM 1378 C CA . LEU A 1 180 ? 18.617 2.546 4.153 1.00 66.25 180 LEU A CA 1
ATOM 1379 C C . LEU A 1 180 ? 17.691 2.980 5.294 1.00 66.25 180 LEU A C 1
ATOM 1381 O O . LEU A 1 180 ? 16.728 2.289 5.623 1.00 66.25 180 LEU A O 1
ATOM 1385 N N . GLY A 1 181 ? 17.957 4.165 5.848 1.00 81.38 181 GLY A N 1
ATOM 1386 C CA . GLY A 1 181 ? 17.087 4.802 6.834 1.00 81.38 181 GLY A CA 1
ATOM 1387 C C . GLY A 1 181 ? 15.741 5.250 6.250 1.00 81.38 181 GLY A C 1
ATOM 1388 O O . GLY A 1 181 ? 15.550 5.337 5.037 1.00 81.38 181 GLY A O 1
ATOM 1389 N N . THR A 1 182 ? 14.802 5.564 7.135 1.00 85.81 182 THR A N 1
ATOM 1390 C CA . THR A 1 182 ? 13.449 6.049 6.812 1.00 85.81 182 THR A CA 1
ATOM 1391 C C . THR A 1 182 ? 13.066 7.168 7.772 1.00 85.81 182 THR A C 1
ATOM 1393 O O . THR A 1 182 ? 13.535 7.175 8.913 1.00 85.81 182 THR A O 1
ATOM 1396 N N . ALA A 1 183 ? 12.150 8.041 7.358 1.00 90.69 183 ALA A N 1
ATOM 1397 C CA . ALA A 1 183 ? 11.597 9.091 8.208 1.00 90.69 183 ALA A CA 1
ATOM 1398 C C . ALA A 1 183 ? 10.063 9.017 8.293 1.00 90.69 183 ALA A C 1
ATOM 1400 O O . ALA A 1 183 ? 9.382 8.694 7.311 1.00 90.69 183 ALA A O 1
ATOM 1401 N N . CYS A 1 184 ? 9.511 9.338 9.467 1.00 94.56 184 CYS A N 1
ATOM 1402 C CA . CYS A 1 184 ? 8.072 9.274 9.740 1.00 94.56 184 CYS A CA 1
ATOM 1403 C C . CYS A 1 184 ? 7.256 10.213 8.842 1.00 94.56 184 CYS A C 1
ATOM 1405 O O . CYS A 1 184 ? 6.197 9.825 8.362 1.00 94.56 184 CYS A O 1
ATOM 1407 N N . PHE A 1 185 ? 7.766 11.409 8.537 1.00 94.88 185 PHE A N 1
ATOM 1408 C CA . PHE A 1 185 ? 7.079 12.364 7.666 1.00 94.88 185 PHE A CA 1
ATOM 1409 C C . PHE A 1 185 ? 7.004 11.888 6.207 1.00 94.88 185 PHE A C 1
ATOM 1411 O O . PHE A 1 185 ? 6.068 12.246 5.500 1.00 94.88 185 PHE A O 1
ATOM 1418 N N . VAL A 1 186 ? 7.927 11.032 5.753 1.00 96.31 186 VAL A N 1
ATOM 1419 C CA . VAL A 1 186 ? 7.858 10.418 4.417 1.00 96.31 186 VAL A CA 1
ATOM 1420 C C . VAL A 1 186 ? 6.890 9.242 4.444 1.00 96.31 186 VAL A C 1
ATOM 1422 O O . VAL A 1 186 ? 5.903 9.230 3.717 1.00 96.31 186 VAL A O 1
ATOM 1425 N N . THR A 1 187 ? 7.138 8.266 5.319 1.00 96.44 187 THR A N 1
ATOM 1426 C CA . THR A 1 187 ? 6.323 7.039 5.421 1.00 96.44 187 THR A CA 1
ATOM 1427 C C . THR A 1 187 ? 4.856 7.333 5.750 1.00 96.44 187 THR A C 1
ATOM 1429 O O . THR A 1 187 ? 3.963 6.736 5.150 1.00 96.44 187 THR A O 1
ATOM 1432 N N . GLY A 1 188 ? 4.597 8.315 6.618 1.00 97.50 188 GLY A N 1
ATOM 1433 C CA . GLY A 1 188 ? 3.259 8.832 6.898 1.00 97.50 188 GLY A CA 1
ATOM 1434 C C . GLY A 1 188 ? 2.598 9.440 5.662 1.00 97.50 188 GLY A C 1
ATOM 1435 O O . GLY A 1 188 ? 1.463 9.092 5.349 1.00 97.50 188 GLY A O 1
ATOM 1436 N N . THR A 1 189 ? 3.318 10.273 4.901 1.00 98.38 189 THR A N 1
ATOM 1437 C CA . THR A 1 189 ? 2.799 10.878 3.660 1.00 98.38 189 THR A CA 1
ATOM 1438 C C . THR A 1 189 ? 2.447 9.828 2.602 1.00 98.38 189 THR A C 1
ATOM 1440 O O . THR A 1 189 ? 1.384 9.928 1.989 1.00 98.38 189 THR A O 1
ATOM 1443 N N . PHE A 1 190 ? 3.258 8.773 2.435 1.00 98.38 190 PHE A N 1
ATOM 1444 C CA . PHE A 1 190 ? 2.910 7.633 1.568 1.00 98.38 190 PHE A CA 1
ATOM 1445 C C . PHE A 1 190 ? 1.557 7.017 1.974 1.00 98.38 190 PHE A C 1
ATOM 1447 O O . PHE A 1 190 ? 0.685 6.813 1.126 1.00 98.38 190 PHE A O 1
ATOM 1454 N N . GLY A 1 191 ? 1.362 6.764 3.273 1.00 98.25 191 GLY A N 1
ATOM 1455 C CA . GLY A 1 191 ? 0.109 6.231 3.812 1.00 98.25 191 GLY A CA 1
ATOM 1456 C C . GLY A 1 191 ? -1.084 7.170 3.609 1.00 98.25 191 GLY A C 1
ATOM 1457 O O . GLY A 1 191 ? -2.148 6.728 3.172 1.00 98.25 191 GLY A O 1
ATOM 1458 N N . PHE A 1 192 ? -0.909 8.471 3.858 1.00 98.62 192 PHE A N 1
ATOM 1459 C CA . PHE A 1 192 ? -1.972 9.466 3.695 1.00 98.62 192 PHE A CA 1
ATOM 1460 C C . PHE A 1 192 ? -2.408 9.633 2.239 1.00 98.62 192 PHE A C 1
ATOM 1462 O O . PHE A 1 192 ? -3.608 9.689 1.969 1.00 98.62 192 PHE A O 1
ATOM 1469 N N . ILE A 1 193 ? -1.469 9.647 1.290 1.00 98.69 193 ILE A N 1
ATOM 1470 C CA . ILE A 1 193 ? -1.794 9.707 -0.141 1.00 98.69 193 ILE A CA 1
ATOM 1471 C C . ILE A 1 193 ? -2.562 8.449 -0.568 1.00 98.69 193 ILE A C 1
ATOM 1473 O O . ILE A 1 193 ? -3.567 8.553 -1.275 1.00 98.69 193 ILE A O 1
ATOM 1477 N N . ALA A 1 194 ? -2.142 7.265 -0.109 1.00 98.56 194 ALA A N 1
ATOM 1478 C CA . ALA A 1 194 ? -2.823 6.012 -0.428 1.00 98.56 194 ALA A CA 1
ATOM 1479 C C . ALA A 1 194 ? -4.261 5.975 0.118 1.00 98.56 194 ALA A C 1
ATOM 1481 O O . ALA A 1 194 ? -5.195 5.642 -0.616 1.00 98.56 194 ALA A O 1
ATOM 1482 N N . ALA A 1 195 ? -4.452 6.373 1.380 1.00 98.25 195 ALA A N 1
ATOM 1483 C CA . ALA A 1 195 ? -5.771 6.461 2.000 1.00 98.25 195 ALA A CA 1
ATOM 1484 C C . ALA A 1 195 ? -6.667 7.484 1.283 1.00 98.25 195 ALA A C 1
ATOM 1486 O O . ALA A 1 195 ? -7.799 7.159 0.922 1.00 98.25 195 ALA A O 1
ATOM 1487 N N . SER A 1 196 ? -6.138 8.679 0.996 1.00 98.31 196 SER A N 1
ATOM 1488 C CA . SER A 1 196 ? -6.844 9.733 0.254 1.00 98.31 196 SER A CA 1
ATOM 1489 C C . SER A 1 196 ? -7.339 9.233 -1.106 1.00 98.31 196 SER A C 1
ATOM 1491 O O . SER A 1 196 ? -8.501 9.428 -1.461 1.00 98.31 196 SER A O 1
ATOM 1493 N N . ARG A 1 197 ? -6.505 8.479 -1.836 1.00 98.12 197 ARG A N 1
ATOM 1494 C CA . ARG A 1 197 ? -6.877 7.895 -3.131 1.00 98.12 197 ARG A CA 1
ATOM 1495 C C . ARG A 1 197 ? -8.056 6.927 -3.040 1.00 98.12 197 ARG A C 1
ATOM 1497 O O . ARG A 1 197 ? -8.896 6.922 -3.939 1.00 98.12 197 ARG A O 1
ATOM 1504 N N . ILE A 1 198 ? -8.110 6.096 -1.999 1.00 97.94 198 ILE A N 1
ATOM 1505 C CA . ILE A 1 198 ? -9.219 5.156 -1.779 1.00 97.94 198 ILE A CA 1
ATOM 1506 C C . ILE A 1 198 ? -10.492 5.910 -1.404 1.00 97.94 198 ILE A C 1
ATOM 1508 O O . ILE A 1 198 ? -11.536 5.678 -2.015 1.00 97.94 198 ILE A O 1
ATOM 1512 N N . VAL A 1 199 ? -10.397 6.829 -0.442 1.00 97.69 199 VAL A N 1
ATOM 1513 C CA . VAL A 1 199 ? -11.536 7.634 0.014 1.00 97.69 199 VAL A CA 1
ATOM 1514 C C . VAL A 1 199 ? -12.132 8.434 -1.143 1.00 97.69 199 VAL A C 1
ATOM 1516 O O . VAL A 1 199 ? -13.346 8.423 -1.312 1.00 97.69 199 VAL A O 1
ATOM 1519 N N . ASP A 1 200 ? -11.305 9.036 -2.002 1.00 97.44 200 ASP A N 1
ATOM 1520 C CA . ASP A 1 200 ? -11.762 9.764 -3.191 1.00 97.44 200 ASP A CA 1
ATOM 1521 C C . ASP A 1 200 ? -12.553 8.873 -4.165 1.00 97.44 200 ASP A C 1
ATOM 1523 O O . ASP A 1 200 ? -13.615 9.266 -4.653 1.00 97.44 200 ASP A O 1
ATOM 1527 N N . MET A 1 201 ? -12.078 7.646 -4.422 1.00 96.12 201 MET A N 1
ATOM 1528 C CA . MET A 1 201 ? -12.790 6.694 -5.285 1.00 96.12 201 MET A CA 1
ATOM 1529 C C . MET A 1 201 ? -14.150 6.298 -4.704 1.00 96.12 201 MET A C 1
ATOM 1531 O O . MET A 1 201 ? -15.124 6.208 -5.455 1.00 96.12 201 MET A O 1
ATOM 1535 N N . ILE A 1 202 ? -14.218 6.072 -3.389 1.00 95.75 202 ILE A N 1
ATOM 1536 C CA . ILE A 1 202 ? -15.457 5.716 -2.686 1.00 95.75 202 ILE A CA 1
ATOM 1537 C C . ILE A 1 202 ? -16.428 6.901 -2.699 1.00 95.75 202 ILE A C 1
ATOM 1539 O O . ILE A 1 202 ? -17.563 6.747 -3.143 1.00 95.75 202 ILE A O 1
ATOM 1543 N N . ALA A 1 203 ? -15.973 8.088 -2.292 1.00 96.56 203 ALA A N 1
ATOM 1544 C CA . ALA A 1 203 ? -16.792 9.296 -2.208 1.00 96.56 203 ALA A CA 1
ATOM 1545 C C . ALA A 1 203 ? -17.386 9.702 -3.565 1.00 96.56 203 ALA A C 1
ATOM 1547 O O . ALA A 1 203 ? -18.524 10.158 -3.638 1.00 96.56 203 ALA A O 1
ATOM 1548 N N . LYS A 1 204 ? -16.645 9.497 -4.661 1.00 96.06 204 LYS A N 1
ATOM 1549 C CA . LYS A 1 204 ? -17.123 9.773 -6.025 1.00 96.06 204 LYS A CA 1
ATOM 1550 C C . LYS A 1 204 ? -17.959 8.643 -6.632 1.00 96.06 204 LYS A C 1
ATOM 1552 O O . LYS A 1 204 ? -18.407 8.793 -7.768 1.00 96.06 204 LYS A O 1
ATOM 1557 N N . GLY A 1 205 ? -18.102 7.499 -5.956 1.00 93.56 205 GLY A N 1
ATOM 1558 C CA . GLY A 1 205 ? -18.724 6.295 -6.521 1.00 93.56 205 GLY A CA 1
ATOM 1559 C C . GLY A 1 205 ? -17.979 5.739 -7.744 1.00 93.56 205 GLY A C 1
ATOM 1560 O O . GLY A 1 205 ? -18.571 5.067 -8.584 1.00 93.56 205 GLY A O 1
ATOM 1561 N N . LYS A 1 206 ? -16.682 6.044 -7.883 1.00 93.38 206 LYS A N 1
ATOM 1562 C CA . LYS A 1 206 ? -15.844 5.716 -9.051 1.00 93.38 206 LYS A CA 1
ATOM 1563 C C . LYS A 1 206 ? -14.712 4.777 -8.649 1.00 93.38 206 LYS A C 1
ATOM 1565 O O . LYS A 1 206 ? -13.532 5.123 -8.716 1.00 93.38 206 LYS A O 1
ATOM 1570 N N . LEU A 1 207 ? -15.085 3.568 -8.242 1.00 92.62 207 LEU A N 1
ATOM 1571 C CA . LEU A 1 207 ? -14.144 2.494 -7.942 1.00 92.62 207 LEU A CA 1
ATOM 1572 C C . LEU A 1 207 ? -13.433 2.028 -9.221 1.00 92.62 207 LEU A C 1
ATOM 1574 O O . LEU A 1 207 ? -14.042 1.454 -10.126 1.00 92.62 207 LEU A O 1
ATOM 1578 N N . ILE A 1 208 ? -12.127 2.280 -9.304 1.00 93.75 208 ILE A N 1
ATOM 1579 C CA . ILE A 1 208 ? -11.322 1.887 -10.462 1.00 93.75 208 ILE A CA 1
ATOM 1580 C C . ILE A 1 208 ? -11.038 0.387 -10.378 1.00 93.75 208 ILE A C 1
ATOM 1582 O O . ILE A 1 208 ? -10.362 -0.083 -9.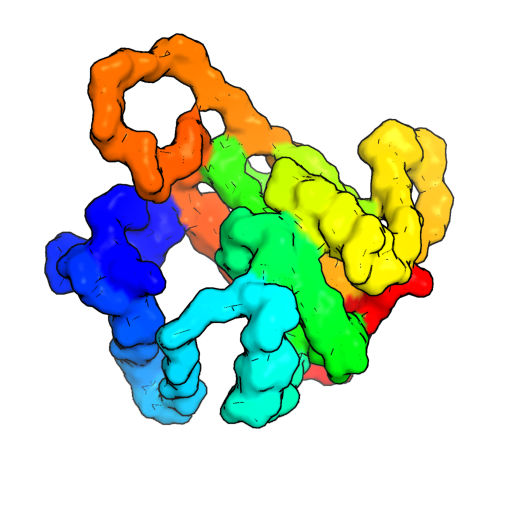467 1.00 93.75 208 ILE A O 1
ATOM 1586 N N . THR A 1 209 ? -11.542 -0.362 -11.357 1.00 94.56 209 THR A N 1
ATOM 1587 C CA . THR A 1 209 ? -11.285 -1.801 -11.456 1.00 94.56 209 THR A CA 1
ATOM 1588 C C . THR A 1 209 ? -9.900 -2.052 -12.064 1.00 94.56 209 THR A C 1
ATOM 1590 O O . THR A 1 209 ? -9.650 -1.588 -13.186 1.00 94.56 209 THR A O 1
ATOM 1593 N N . PRO A 1 210 ? -9.011 -2.786 -11.371 1.00 96.81 210 PRO A N 1
ATOM 1594 C CA . PRO A 1 210 ? -7.689 -3.105 -11.889 1.00 96.81 210 PRO A CA 1
ATOM 1595 C C . PRO A 1 210 ? -7.769 -4.201 -12.965 1.00 96.81 210 PRO A C 1
ATOM 1597 O O . PRO A 1 210 ? -8.735 -4.964 -13.041 1.00 96.81 210 PRO A O 1
ATOM 1600 N N . ARG A 1 211 ? -6.758 -4.274 -13.832 1.00 95.38 211 ARG A N 1
ATOM 1601 C CA . ARG A 1 211 ? -6.692 -5.182 -14.985 1.00 95.38 211 ARG A CA 1
ATOM 1602 C C . ARG A 1 211 ? -5.251 -5.542 -15.348 1.00 95.38 211 ARG A C 1
ATOM 1604 O O . ARG A 1 211 ? -4.323 -4.799 -15.055 1.00 95.38 211 ARG A O 1
ATOM 1611 N N . ARG A 1 212 ? -5.071 -6.650 -16.071 1.00 92.06 212 ARG A N 1
ATOM 1612 C CA . ARG A 1 212 ? -3.751 -7.107 -16.552 1.00 92.06 212 ARG A CA 1
ATOM 1613 C C . ARG A 1 212 ? -3.186 -6.289 -17.725 1.00 92.06 212 ARG A C 1
ATOM 1615 O O . ARG A 1 212 ? -1.985 -6.360 -17.975 1.00 92.06 212 ARG A O 1
ATOM 1622 N N . GLY A 1 213 ? -4.022 -5.488 -18.394 1.00 79.81 213 GLY A N 1
ATOM 1623 C CA . GLY A 1 213 ? -3.681 -4.685 -19.584 1.00 79.81 213 GLY A CA 1
ATOM 1624 C C . GLY A 1 213 ? -4.176 -5.283 -20.896 1.00 79.81 213 GLY A C 1
ATOM 1625 O O . GLY A 1 213 ? -4.504 -6.482 -20.923 1.00 79.81 213 GLY A O 1
#

Sequence (213 aa):
DDICISNTNRQVHTLSNTVGRMKIEEMKSRLLGINPDCNVTLIHDFVGLDNVNELFQRIGRPSAVLDAIDGSNEKAALLAACVDRRIPVVTVGGAAGITDPTQIVCEDLTMAFSDKLLGICRKTLRKSYGFARGLSFHEMQREKRKVKKWHIAAVYSLEGQKAVPTVADTSSFRRCDGALGTACFVTGTFGFIAASRIVDMIAKGKLITPRRG

Organism: Phaeodactylum tricornutum (NCBI:txid2850)

Secondary structure (DSSP, 8-state):
-BPPGGGGGT-TT--TTTTTSBHHHHHHHHHHHH-TT-------S---TTTHHHHHHHH---S-EEE----HHHHHHHHHHHHHTT--EEEE---TT---GGGEEEEEGGG--S-HHHHHHHHHHHHHH-PPPPPPHHHHHH----------EEEEESS--PPPPS--------SSS-SS---HHHHHHHHHHHHHHHHHHHHTT--PPP---

Foldseek 3Di:
DAADCLCVFADPLDDPVRGRPRPLVSVVVVVCVVPVPDDDDDDPDQQALVCLVVVCVVVPADQAEEAPDQALHSSLSNVLVLQVVLHFYEYEFDQFQPDDLVQKDKDFLLPDDLTPSSVSNVVCCVPPRVADHHDDPVCVVPDPDDGPGQQHIYIDGPDHRDDQPPDDDPDPPDDPDDSTDHGNVNNVSSVVVSVVVSVVCVVVVNRGGGHSD

Radius of gyration: 18.0 Å; chains: 1; bounding box: 50×37×53 Å